Protein AF-A0A970Z583-F1 (afdb_monomer)

Structure (mmCIF, N/CA/C/O backbone):
data_AF-A0A970Z583-F1
#
_entry.id   AF-A0A970Z583-F1
#
loop_
_atom_site.group_PDB
_atom_site.id
_atom_site.type_symbol
_atom_site.label_atom_id
_atom_site.label_alt_id
_atom_site.label_comp_id
_atom_site.label_asym_id
_atom_site.label_entity_id
_atom_site.label_seq_id
_atom_site.pdbx_PDB_ins_code
_atom_site.Cartn_x
_atom_site.Cartn_y
_atom_site.Cartn_z
_atom_site.occupancy
_atom_site.B_iso_or_equiv
_atom_site.auth_seq_id
_atom_si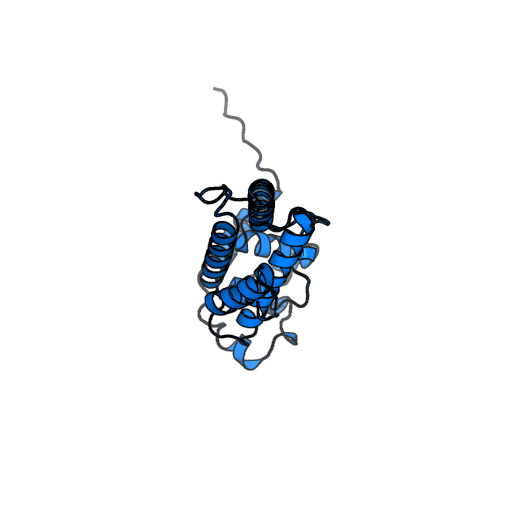te.auth_comp_id
_atom_site.auth_asym_id
_atom_site.auth_atom_id
_atom_site.pdbx_PDB_model_num
ATOM 1 N N . MET A 1 1 ? 5.043 50.825 20.453 1.00 37.50 1 MET A N 1
ATOM 2 C CA . MET A 1 1 ? 3.782 50.088 20.673 1.00 37.50 1 MET A CA 1
ATOM 3 C C . MET A 1 1 ? 3.156 49.768 19.320 1.00 37.50 1 MET A C 1
ATOM 5 O O . MET A 1 1 ? 2.591 50.658 18.703 1.00 37.50 1 MET A O 1
ATOM 9 N N . LYS A 1 2 ? 3.343 48.539 18.826 1.00 28.70 2 LYS A N 1
ATOM 10 C CA . LYS A 1 2 ? 2.528 47.892 17.784 1.00 28.70 2 LYS A CA 1
ATOM 11 C C . LYS A 1 2 ? 2.551 46.391 18.091 1.00 28.70 2 LYS A C 1
ATOM 13 O O . LYS A 1 2 ? 3.625 45.797 18.116 1.00 28.70 2 LYS A O 1
ATOM 18 N N . GLU A 1 3 ? 1.388 45.845 18.431 1.00 27.42 3 GLU A N 1
ATOM 19 C CA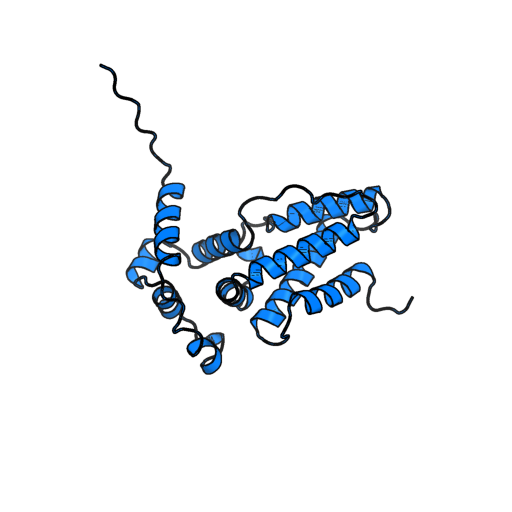 . GLU A 1 3 ? 1.137 44.414 18.642 1.00 27.42 3 GLU A CA 1
ATOM 20 C C . GLU A 1 3 ? 1.495 43.584 17.396 1.00 27.42 3 GLU A C 1
ATOM 22 O O . GLU A 1 3 ? 1.277 44.055 16.275 1.00 27.42 3 GLU A O 1
ATOM 27 N N . PRO A 1 4 ? 1.994 42.343 17.551 1.00 32.12 4 PRO A N 1
ATOM 28 C CA . PRO A 1 4 ? 2.149 41.429 16.432 1.00 32.12 4 PRO A CA 1
ATOM 29 C C . PRO A 1 4 ? 0.798 40.821 16.032 1.00 32.12 4 PRO A C 1
ATOM 31 O O . PRO A 1 4 ? 0.000 40.383 16.861 1.00 32.12 4 PRO A O 1
ATOM 34 N N . ALA A 1 5 ? 0.564 40.794 14.721 1.00 31.09 5 ALA A N 1
ATOM 35 C CA . ALA A 1 5 ? -0.625 40.256 14.084 1.00 31.09 5 ALA A CA 1
ATOM 36 C C . ALA A 1 5 ? -0.838 38.772 14.429 1.00 31.09 5 ALA A C 1
ATOM 38 O O . ALA A 1 5 ? -0.011 37.908 14.145 1.00 31.09 5 ALA A O 1
ATOM 39 N N . ASN A 1 6 ? -1.999 38.496 15.015 1.00 29.50 6 ASN A N 1
ATOM 40 C CA . ASN A 1 6 ? -2.522 37.172 15.309 1.00 29.50 6 ASN A CA 1
ATOM 41 C C . ASN A 1 6 ? -2.778 36.406 13.994 1.00 29.50 6 ASN A C 1
ATOM 43 O O . ASN A 1 6 ? -3.733 36.703 13.269 1.00 29.50 6 ASN A O 1
ATOM 47 N N . SER A 1 7 ? -1.920 35.433 13.668 1.00 33.59 7 SER A N 1
ATOM 48 C CA . SER A 1 7 ? -2.100 34.544 12.519 1.00 33.59 7 SER A CA 1
ATOM 49 C C . SER A 1 7 ? -3.261 33.586 12.794 1.00 33.59 7 SER A C 1
ATOM 51 O O . SER A 1 7 ? -3.111 32.559 13.462 1.00 33.59 7 SER A O 1
ATOM 53 N N . ARG A 1 8 ? -4.445 33.936 12.291 1.00 30.08 8 ARG A N 1
ATOM 54 C CA . ARG A 1 8 ? -5.642 33.093 12.337 1.00 30.08 8 ARG A CA 1
ATOM 55 C C . ARG A 1 8 ? -5.367 31.783 11.592 1.00 30.08 8 ARG A C 1
ATOM 57 O O . ARG A 1 8 ? -5.281 31.764 10.368 1.00 30.08 8 ARG A O 1
ATOM 64 N N . LEU A 1 9 ? -5.220 30.694 12.343 1.00 29.44 9 LEU A N 1
ATOM 65 C CA . LEU A 1 9 ? -5.176 29.330 11.817 1.00 29.44 9 LEU A CA 1
ATOM 66 C C . LEU A 1 9 ? -6.462 29.048 11.029 1.00 29.44 9 LEU A C 1
ATOM 68 O O . LEU A 1 9 ? -7.562 29.343 11.501 1.00 29.44 9 LEU A O 1
ATOM 72 N N . TH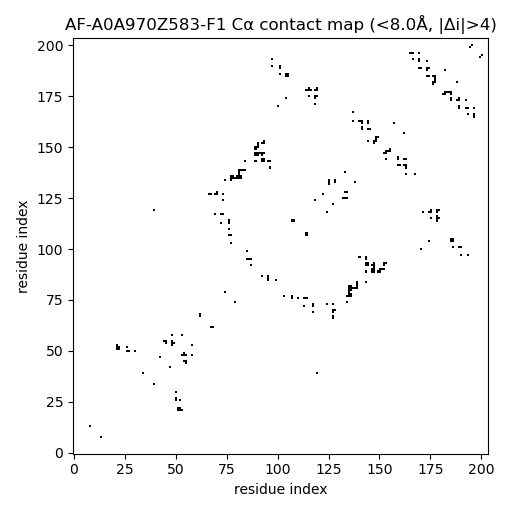R A 1 10 ? -6.336 28.459 9.840 1.00 28.95 10 THR A N 1
ATOM 73 C CA . THR A 1 10 ? -7.494 28.008 9.065 1.00 28.95 10 THR A CA 1
ATOM 74 C C . THR A 1 10 ? -8.251 26.914 9.837 1.00 28.95 10 THR A C 1
ATOM 76 O O . THR A 1 10 ? -7.625 26.093 10.521 1.00 28.95 10 THR A O 1
ATOM 79 N N . PRO A 1 11 ? -9.593 26.845 9.738 1.00 30.81 11 PRO A N 1
ATOM 80 C CA . PRO A 1 11 ? -10.418 25.933 10.540 1.00 30.81 11 PRO A CA 1
ATOM 81 C C . PRO A 1 11 ? -10.023 24.444 10.442 1.00 30.81 11 PRO A C 1
ATOM 83 O O . PRO A 1 11 ? -10.287 23.671 11.359 1.00 30.81 11 PRO A O 1
ATOM 86 N N . SER A 1 12 ? -9.367 24.026 9.354 1.00 39.88 12 SER A N 1
ATOM 87 C CA . SER A 1 12 ? -8.884 22.653 9.127 1.00 39.88 12 SER A CA 1
ATOM 88 C C . SER A 1 12 ? -7.743 22.237 10.079 1.00 39.88 12 SER A C 1
ATOM 90 O O . SER A 1 12 ? -7.792 21.168 10.691 1.00 39.88 12 SER A O 1
ATOM 92 N N . ALA A 1 13 ? -6.761 23.113 10.319 1.00 33.25 13 ALA A N 1
ATOM 93 C CA . ALA A 1 13 ? -5.573 22.784 11.117 1.00 33.25 13 ALA A CA 1
ATOM 94 C C . ALA A 1 13 ? -5.853 22.716 12.632 1.00 33.25 13 ALA A C 1
ATOM 96 O O . ALA A 1 13 ? -5.276 21.893 13.347 1.00 33.25 13 ALA A O 1
ATOM 97 N N . ALA A 1 14 ? -6.769 23.554 13.130 1.00 30.91 14 ALA A N 1
ATOM 98 C CA . ALA A 1 14 ? -7.188 23.541 14.532 1.00 30.91 14 ALA A CA 1
ATOM 99 C C . ALA A 1 14 ? -8.039 22.301 14.874 1.00 30.91 14 ALA A C 1
ATOM 101 O O . ALA A 1 14 ? -7.863 21.714 15.941 1.00 30.91 14 ALA A O 1
ATOM 102 N N . ARG A 1 15 ? -8.899 21.851 13.944 1.00 42.84 15 ARG A N 1
ATOM 103 C CA . ARG A 1 15 ? -9.737 20.645 14.096 1.00 42.84 15 ARG A CA 1
ATOM 104 C C . ARG A 1 15 ? -8.916 19.348 14.116 1.00 42.84 15 ARG A C 1
ATOM 106 O O . ARG A 1 15 ? -9.217 18.447 14.895 1.00 42.84 15 ARG A O 1
ATOM 113 N N . SER A 1 16 ? -7.826 19.292 13.349 1.00 42.22 16 SER A N 1
ATOM 114 C CA . SER A 1 16 ? -6.911 18.141 13.290 1.00 42.22 16 SER A CA 1
ATOM 115 C C . SER A 1 16 ? -6.128 17.912 14.604 1.00 42.22 16 SER A C 1
ATOM 117 O O . SER A 1 16 ? -5.926 16.768 15.024 1.00 42.22 16 SER A O 1
ATOM 119 N N . ARG A 1 17 ? -5.782 18.983 15.344 1.00 40.00 17 ARG A N 1
ATOM 120 C CA . ARG A 1 17 ? -5.102 18.899 16.659 1.00 40.00 17 ARG A CA 1
ATOM 121 C C . ARG A 1 17 ? -5.964 18.294 17.766 1.00 40.00 17 ARG A C 1
ATOM 123 O O . ARG A 1 17 ? -5.454 17.509 18.559 1.00 40.00 17 ARG A O 1
ATOM 130 N N . THR A 1 18 ? -7.253 18.616 17.830 1.00 39.69 18 THR A N 1
ATOM 131 C CA . THR A 1 18 ? -8.161 18.071 18.858 1.00 39.69 18 THR A CA 1
ATOM 132 C C . THR A 1 18 ? -8.341 16.559 18.694 1.00 39.69 18 THR A C 1
ATOM 134 O O . THR A 1 18 ? -8.315 15.816 19.673 1.00 39.69 18 THR A O 1
ATOM 137 N N . ILE A 1 19 ? -8.417 16.088 17.447 1.00 46.66 19 ILE A N 1
ATOM 138 C CA . ILE A 1 19 ? -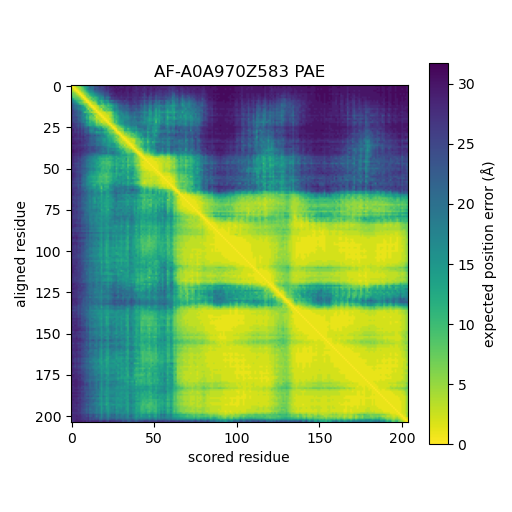8.472 14.661 17.097 1.00 46.66 19 ILE A CA 1
ATOM 139 C C . ILE A 1 19 ? -7.139 13.961 17.422 1.00 46.66 19 ILE A C 1
ATOM 141 O O . ILE A 1 19 ? -7.133 12.836 17.915 1.00 46.66 19 ILE A O 1
ATOM 145 N N . GLN A 1 20 ? -6.000 14.635 17.215 1.00 40.75 20 GLN A N 1
ATOM 146 C CA . GLN A 1 20 ? -4.675 14.155 17.635 1.00 40.75 20 GLN A CA 1
ATOM 147 C C . GLN A 1 20 ? -4.627 13.867 19.146 1.00 40.75 20 GLN A C 1
ATOM 149 O O . GLN A 1 20 ? -4.212 12.787 19.555 1.00 40.75 20 GLN A O 1
ATOM 154 N N . VAL A 1 21 ? -5.102 14.798 19.978 1.00 42.59 21 VAL A N 1
ATOM 155 C CA . VAL A 1 21 ? -5.070 14.671 21.447 1.00 42.59 21 VAL A CA 1
ATOM 156 C C . VAL A 1 21 ? -5.980 13.543 21.948 1.00 42.59 21 VAL A C 1
ATOM 158 O O . VAL A 1 21 ? -5.578 12.798 22.839 1.00 42.59 21 VAL A O 1
ATOM 161 N N . MET A 1 22 ? -7.160 13.355 21.347 1.00 42.00 22 MET A N 1
ATOM 162 C CA . MET A 1 22 ? -8.100 12.294 21.748 1.00 42.00 22 MET A CA 1
ATOM 163 C C . MET A 1 22 ? -7.594 10.881 21.414 1.00 42.00 22 MET A C 1
ATOM 165 O O . MET A 1 22 ? -7.820 9.955 22.184 1.00 42.00 22 MET A O 1
ATOM 169 N N . ILE A 1 23 ? -6.845 10.718 20.319 1.00 48.12 23 ILE A N 1
ATOM 170 C CA . ILE A 1 23 ? -6.304 9.416 19.882 1.00 48.12 23 ILE A CA 1
ATOM 171 C C . ILE A 1 23 ? -5.031 9.020 20.657 1.00 48.12 23 ILE A C 1
ATOM 173 O O . ILE A 1 23 ? -4.734 7.836 20.803 1.00 48.12 23 ILE A O 1
ATOM 177 N N . THR A 1 24 ? -4.285 9.988 21.198 1.00 45.09 24 THR A N 1
ATOM 178 C CA . THR A 1 24 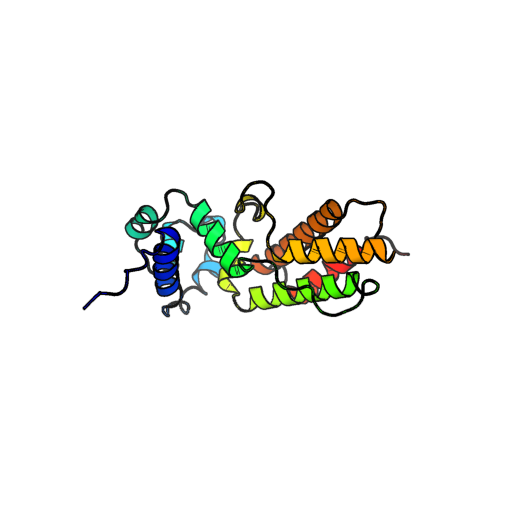? -2.994 9.738 21.877 1.00 45.09 24 THR A CA 1
ATOM 179 C C . THR A 1 24 ? -3.159 9.404 23.375 1.00 45.09 24 THR A C 1
ATOM 181 O O . THR A 1 24 ? -2.224 8.941 24.031 1.00 45.09 24 THR A O 1
ATOM 184 N N . GLY A 1 25 ? -4.350 9.619 23.944 1.00 40.41 25 GLY A N 1
ATOM 185 C CA . GLY A 1 25 ? -4.630 9.449 25.371 1.00 40.41 25 GLY A CA 1
ATOM 186 C C . GLY A 1 25 ? -4.958 8.007 25.759 1.00 40.41 25 GLY A C 1
ATOM 187 O O . GLY A 1 25 ? -6.109 7.595 25.690 1.00 40.41 25 GLY A O 1
ATOM 188 N N . GLN A 1 26 ? -3.937 7.255 26.180 1.00 44.28 26 GLN A N 1
ATOM 189 C CA . GLN A 1 26 ? -3.993 5.979 26.912 1.00 44.28 26 GLN A CA 1
ATOM 190 C C . GLN A 1 26 ? -5.389 5.362 27.147 1.00 44.28 26 GLN A C 1
ATOM 192 O O . GLN A 1 26 ? -6.014 5.606 28.179 1.00 44.28 26 GLN A O 1
ATOM 197 N N . ARG A 1 27 ? -5.843 4.452 26.274 1.00 43.81 27 ARG A N 1
ATOM 198 C CA . ARG A 1 27 ? -6.882 3.468 26.659 1.00 43.81 27 ARG A CA 1
ATOM 199 C C . ARG A 1 27 ? -6.970 2.223 25.785 1.00 43.81 27 ARG A C 1
ATOM 201 O O . ARG A 1 27 ? -7.966 1.515 25.773 1.00 43.81 27 ARG A O 1
ATOM 208 N N . TRP A 1 28 ? -5.864 1.886 25.137 1.00 41.53 28 TRP A N 1
ATOM 209 C CA . TRP A 1 28 ? -5.801 0.789 24.182 1.00 41.53 28 TRP A CA 1
ATOM 210 C C . TRP A 1 28 ? -5.873 -0.609 24.832 1.00 41.53 28 TRP A C 1
ATOM 212 O O . TRP A 1 28 ? -6.205 -1.583 24.173 1.00 41.53 28 TRP A O 1
ATOM 222 N N . ARG A 1 29 ? -5.550 -0.796 26.119 1.00 39.53 29 ARG A N 1
ATOM 223 C CA . ARG A 1 29 ? -5.305 -2.143 26.695 1.00 39.53 29 ARG A CA 1
ATOM 224 C C . ARG A 1 29 ? -6.505 -3.113 26.705 1.00 39.53 29 ARG A C 1
ATOM 226 O O . ARG A 1 29 ? -6.267 -4.316 26.693 1.00 39.53 29 ARG A O 1
ATOM 233 N N . THR A 1 30 ? -7.749 -2.642 26.663 1.00 39.16 30 THR A N 1
ATOM 234 C CA . THR A 1 30 ? -8.937 -3.485 26.932 1.00 39.16 30 THR A CA 1
ATOM 235 C C . THR A 1 30 ? -9.588 -4.102 25.679 1.00 39.16 30 THR A C 1
ATOM 237 O O . THR A 1 30 ? -10.407 -5.009 25.784 1.00 39.16 30 THR A O 1
ATOM 240 N N . GLU A 1 31 ? -9.215 -3.675 24.471 1.00 43.72 31 GLU A N 1
ATOM 241 C CA . GLU A 1 31 ? -9.969 -4.003 23.244 1.00 43.72 31 GLU A CA 1
ATOM 242 C C . GLU A 1 31 ? -9.566 -5.321 22.569 1.00 43.72 31 GLU A C 1
ATOM 244 O O . GLU A 1 31 ? -10.311 -5.825 21.729 1.00 43.72 31 GLU A O 1
ATOM 249 N N . LYS A 1 32 ? -8.429 -5.923 22.954 1.00 41.31 32 LYS A N 1
ATOM 250 C CA . LYS A 1 32 ? -7.952 -7.196 22.374 1.00 41.31 32 LYS A CA 1
ATOM 251 C C . LYS A 1 32 ? -8.994 -8.323 22.461 1.00 41.31 32 LYS A C 1
ATOM 253 O O . LYS A 1 32 ? -8.976 -9.219 21.629 1.00 41.31 32 LYS A O 1
ATOM 258 N N . ARG A 1 33 ? -9.912 -8.265 23.433 1.00 41.06 33 ARG A N 1
ATOM 259 C CA . ARG A 1 33 ? -10.942 -9.291 23.653 1.00 41.06 33 ARG A CA 1
ATOM 260 C C . ARG A 1 33 ? -12.185 -9.128 22.762 1.00 41.06 33 ARG A C 1
ATOM 262 O O . ARG A 1 33 ? -12.808 -10.114 22.407 1.00 41.06 33 ARG A O 1
ATOM 269 N N . LEU A 1 34 ? -12.522 -7.906 22.343 1.00 43.91 34 LEU A N 1
ATOM 270 C CA . LEU A 1 34 ? -13.766 -7.624 21.607 1.00 43.91 34 LEU A CA 1
ATOM 271 C C . LEU A 1 34 ? -13.710 -8.028 20.126 1.00 43.91 34 LEU A C 1
ATOM 273 O O . LEU A 1 34 ? -14.714 -8.479 19.581 1.00 43.91 34 LEU A O 1
ATOM 277 N N . PHE A 1 35 ? -12.545 -7.894 19.490 1.00 42.53 35 PHE A N 1
ATOM 278 C CA . PHE A 1 35 ? -12.364 -8.228 18.072 1.00 42.53 35 PHE A CA 1
ATOM 279 C C . PHE A 1 35 ? -12.256 -9.735 17.818 1.00 42.53 35 PHE A C 1
ATOM 281 O O . PHE A 1 35 ? -12.723 -10.209 16.788 1.00 42.53 35 PHE A O 1
ATOM 288 N N . VAL A 1 36 ? -11.699 -10.484 18.776 1.00 44.41 36 VAL A N 1
ATOM 289 C CA . VAL A 1 36 ? -11.590 -11.951 18.707 1.00 44.41 36 VAL A CA 1
ATOM 290 C C . VAL A 1 36 ? -12.955 -12.624 18.912 1.00 44.41 36 VAL A C 1
ATOM 292 O O . VAL A 1 36 ? -13.203 -13.678 18.341 1.00 44.41 36 VAL A O 1
ATOM 295 N N . GLU A 1 37 ? -13.865 -12.009 19.677 1.00 42.41 37 GLU A N 1
ATOM 296 C CA . GLU A 1 37 ? -15.143 -12.632 20.060 1.00 42.41 37 GLU A CA 1
ATOM 297 C C . GLU A 1 37 ? -16.332 -12.327 19.127 1.00 42.41 37 GLU A C 1
ATOM 299 O O . GLU A 1 37 ? -17.305 -13.077 19.154 1.00 42.41 37 GLU A O 1
ATOM 304 N N . ARG A 1 38 ? -16.326 -11.237 18.335 1.00 41.34 38 ARG A N 1
ATOM 305 C CA . ARG A 1 38 ? -17.565 -10.745 17.674 1.00 41.34 38 ARG A CA 1
ATOM 306 C C . ARG A 1 38 ? -17.556 -10.644 16.149 1.00 41.34 38 ARG A C 1
ATOM 308 O O . ARG A 1 38 ? -18.628 -10.508 15.565 1.00 41.34 38 ARG A O 1
ATOM 315 N N . GLY A 1 39 ? -16.397 -10.732 15.501 1.00 41.12 39 GLY A N 1
ATOM 316 C CA . GLY A 1 39 ? -16.301 -10.603 14.046 1.00 41.12 39 GLY A CA 1
ATOM 317 C C . GLY A 1 39 ? -16.635 -9.201 13.503 1.00 41.12 39 GLY A C 1
ATOM 318 O O . GLY A 1 39 ? -17.191 -8.330 14.173 1.00 41.12 39 GLY A O 1
ATOM 319 N N . TYR A 1 40 ? -16.249 -8.984 12.248 1.00 41.41 40 TYR A N 1
ATOM 320 C CA . TYR A 1 40 ? -16.151 -7.682 11.585 1.00 41.41 40 TYR A CA 1
ATOM 321 C C . TYR A 1 40 ? -17.505 -6.974 11.304 1.00 41.41 40 TYR A C 1
ATOM 323 O O . TYR A 1 40 ? -17.594 -5.747 11.331 1.00 41.41 40 TYR A O 1
ATOM 331 N N . VAL A 1 41 ? -18.597 -7.725 11.126 1.00 39.31 41 VAL A N 1
ATOM 332 C CA . VAL A 1 41 ? -19.925 -7.189 10.744 1.00 39.31 41 VAL A CA 1
ATOM 333 C C . VAL A 1 41 ? -20.631 -6.433 11.890 1.00 39.31 41 VAL A C 1
ATOM 335 O O . VAL A 1 41 ? -21.576 -5.683 11.655 1.00 39.31 41 VAL A O 1
ATOM 338 N N . ALA A 1 42 ? -20.169 -6.570 13.137 1.00 43.34 42 ALA A N 1
ATOM 339 C CA . ALA A 1 42 ? -20.861 -6.045 14.318 1.00 43.34 42 ALA A CA 1
ATOM 340 C C . ALA A 1 42 ? -20.370 -4.668 14.821 1.00 43.34 42 ALA A C 1
ATOM 342 O O . ALA A 1 42 ? -20.916 -4.165 15.802 1.00 43.34 42 ALA A O 1
ATOM 343 N N . VAL A 1 43 ? -19.357 -4.052 14.196 1.00 48.28 43 VAL A N 1
ATOM 344 C CA . VAL A 1 43 ? -18.726 -2.816 14.705 1.00 48.28 43 VAL A CA 1
ATOM 345 C C . VAL A 1 43 ? -19.506 -1.570 14.266 1.00 48.28 43 VAL A C 1
ATOM 347 O O . VAL A 1 43 ? -19.459 -1.135 13.110 1.00 48.28 43 VAL A O 1
ATOM 350 N N . ARG A 1 44 ? -20.229 -0.961 15.209 1.00 55.38 44 ARG A N 1
ATOM 351 C CA . ARG A 1 44 ? -21.055 0.234 14.984 1.00 55.38 44 ARG A CA 1
ATOM 352 C C . ARG A 1 44 ? -20.245 1.518 15.193 1.00 55.38 44 ARG A C 1
ATOM 354 O O . ARG A 1 44 ? -19.193 1.513 15.829 1.00 55.38 44 ARG A O 1
ATOM 361 N N . VAL A 1 45 ? -20.758 2.660 14.719 1.00 52.50 45 VAL A N 1
ATOM 362 C CA . VAL A 1 45 ? -20.185 3.998 15.006 1.00 52.50 45 VAL A CA 1
ATOM 363 C C . VAL A 1 45 ? -20.018 4.221 16.514 1.00 52.50 45 VAL A C 1
ATOM 365 O O . VAL A 1 45 ? -19.058 4.853 16.947 1.00 52.50 45 VAL A O 1
ATOM 368 N N . GLU A 1 46 ? -20.901 3.637 17.328 1.00 54.81 46 GLU A N 1
ATOM 369 C CA . GLU A 1 46 ? -20.790 3.673 18.786 1.00 54.81 46 GLU A CA 1
ATOM 370 C C . GLU A 1 46 ? -19.565 2.934 19.333 1.00 54.81 46 GLU A C 1
ATOM 372 O O . GLU A 1 46 ? -19.015 3.350 20.350 1.00 54.81 46 GLU A O 1
ATOM 377 N N . ASP A 1 47 ? -19.129 1.859 18.680 1.00 57.97 47 ASP A N 1
ATOM 378 C CA . ASP A 1 47 ? -17.957 1.089 19.096 1.00 57.97 47 ASP A CA 1
ATOM 379 C C . ASP A 1 47 ? -16.668 1.821 18.721 1.00 57.97 47 ASP A C 1
ATOM 381 O O . ASP A 1 47 ? -15.727 1.843 19.509 1.00 57.97 47 ASP A O 1
ATOM 385 N N . ILE A 1 48 ? -16.673 2.514 17.579 1.00 54.72 48 ILE A N 1
ATOM 386 C CA . ILE A 1 48 ? -15.584 3.395 17.134 1.00 54.72 48 ILE A CA 1
ATOM 387 C C . ILE A 1 48 ? -15.454 4.592 18.080 1.00 54.72 48 ILE A C 1
ATOM 389 O O . ILE A 1 48 ? -14.368 4.865 18.585 1.00 54.72 48 ILE A O 1
ATOM 393 N N . ALA A 1 49 ? -16.565 5.275 18.373 1.00 54.88 49 ALA A N 1
ATOM 394 C CA . ALA A 1 49 ? -16.594 6.402 19.301 1.00 54.88 49 ALA A CA 1
ATOM 395 C C . ALA A 1 49 ? -16.118 5.981 20.705 1.00 54.88 49 ALA A C 1
ATOM 397 O O . ALA A 1 49 ? -15.305 6.669 21.321 1.00 54.88 49 ALA A O 1
ATOM 398 N N . ARG A 1 50 ? -16.542 4.799 21.175 1.00 53.66 50 ARG A N 1
ATOM 399 C CA . ARG A 1 50 ? -16.114 4.227 22.460 1.00 53.66 50 ARG A CA 1
ATOM 400 C C . ARG A 1 50 ? -14.629 3.855 22.478 1.00 53.66 50 ARG A C 1
ATOM 402 O O . ARG A 1 50 ? -13.978 4.115 23.487 1.00 53.66 50 ARG A O 1
ATOM 409 N N . ALA A 1 51 ? -14.104 3.290 21.391 1.00 51.12 51 ALA A N 1
ATOM 410 C CA . ALA A 1 51 ? -12.694 2.917 21.253 1.00 51.12 51 ALA A CA 1
ATOM 411 C C . ALA A 1 51 ? -11.764 4.140 21.305 1.00 51.12 51 ALA A C 1
ATOM 413 O O . ALA A 1 51 ? -10.726 4.119 21.960 1.00 51.12 51 ALA A O 1
ATOM 414 N N . VAL A 1 52 ? -12.176 5.254 20.692 1.00 48.22 52 VAL A N 1
ATOM 415 C CA . VAL A 1 52 ? -11.400 6.508 20.690 1.00 48.22 52 VAL A CA 1
ATOM 416 C C . VAL A 1 52 ? -11.781 7.467 21.827 1.00 48.22 52 VAL A C 1
ATOM 418 O O . VAL A 1 52 ? -11.324 8.607 21.860 1.00 48.22 52 VAL A O 1
ATOM 421 N N . GLY A 1 53 ? -12.615 7.016 22.772 1.00 44.72 53 GLY A N 1
ATOM 422 C CA . GLY A 1 53 ? -12.952 7.758 23.990 1.00 44.72 53 GLY A CA 1
ATOM 423 C C . GLY A 1 53 ? -13.832 8.997 23.790 1.00 44.72 53 GLY A C 1
ATOM 424 O O . GLY A 1 53 ? -13.834 9.874 24.652 1.00 44.72 53 GLY A O 1
ATOM 425 N N . ILE A 1 54 ? -14.590 9.083 22.694 1.00 50.56 54 ILE A N 1
ATOM 426 C CA . ILE A 1 54 ? -15.496 10.204 22.401 1.00 50.56 54 ILE A CA 1
ATOM 427 C C . ILE A 1 54 ? -16.962 9.769 22.456 1.00 50.56 54 ILE A C 1
ATOM 429 O O . ILE A 1 54 ? -17.307 8.610 22.230 1.00 50.56 54 ILE A O 1
ATOM 433 N N . SER A 1 55 ? -17.864 10.704 22.761 1.00 53.03 55 SER A N 1
ATOM 434 C CA . SER A 1 55 ? -19.299 10.405 22.738 1.00 53.03 55 SER A CA 1
ATOM 435 C C . SER A 1 55 ? -19.820 10.311 21.299 1.00 53.03 55 SER A C 1
ATOM 437 O O . SER A 1 55 ? -19.285 10.954 20.394 1.00 53.03 55 SER A O 1
ATOM 439 N N . ARG A 1 56 ? -20.919 9.576 21.082 1.00 53.28 56 ARG A N 1
ATOM 440 C CA . ARG A 1 56 ? -21.624 9.546 19.787 1.00 53.28 56 ARG A CA 1
ATOM 441 C C . ARG A 1 56 ? -22.005 10.960 19.323 1.00 53.28 56 ARG A C 1
ATOM 443 O O . ARG A 1 56 ? -21.832 11.288 18.158 1.00 53.28 56 ARG A O 1
ATOM 450 N N . ALA A 1 57 ? -22.461 11.817 20.235 1.00 53.38 57 ALA A N 1
ATOM 451 C CA . ALA A 1 57 ? -22.780 13.209 19.922 1.00 53.38 57 ALA A CA 1
ATOM 452 C C . ALA A 1 57 ? -21.529 14.016 19.529 1.00 53.38 57 ALA A C 1
ATOM 454 O O . ALA A 1 57 ? -21.589 14.816 18.606 1.00 53.38 57 ALA A O 1
ATOM 455 N N . THR A 1 58 ? -20.383 13.773 20.172 1.00 46.41 58 THR A N 1
ATOM 456 C CA . THR A 1 58 ? -19.086 14.378 19.816 1.00 46.41 58 THR A CA 1
ATOM 457 C C . THR A 1 58 ? -18.620 13.914 18.435 1.00 46.41 58 THR A C 1
ATOM 459 O O . THR A 1 58 ? -18.137 14.729 17.660 1.00 46.41 58 THR A O 1
ATOM 462 N N . PHE A 1 59 ? -18.823 12.638 18.100 1.00 50.81 59 PHE A N 1
ATOM 463 C CA . PHE A 1 59 ? -18.545 12.084 16.774 1.00 50.81 59 PHE A CA 1
ATOM 464 C C . PHE A 1 59 ? -19.371 12.800 15.688 1.00 50.81 59 PHE A C 1
ATOM 466 O O . PHE A 1 59 ? -18.804 13.417 14.793 1.00 50.81 59 PHE A O 1
ATOM 473 N N . TYR A 1 60 ? -20.701 12.836 15.819 1.00 49.97 60 TYR A N 1
ATOM 474 C CA . TYR A 1 60 ? -21.586 13.494 14.840 1.00 49.97 60 TYR A CA 1
ATOM 475 C C . TYR A 1 60 ? -21.510 15.034 14.842 1.00 49.97 60 TYR A C 1
ATOM 477 O O . TYR A 1 60 ? -22.017 15.677 13.931 1.00 49.97 60 TYR A O 1
ATOM 485 N N . LYS A 1 61 ? -20.874 15.652 15.847 1.00 47.03 61 LYS A N 1
ATOM 486 C CA . LYS A 1 61 ? -20.628 17.105 15.901 1.00 47.03 61 LYS A CA 1
ATOM 487 C C . LYS A 1 61 ? -19.405 17.535 15.081 1.00 47.03 61 LYS A C 1
ATOM 489 O O . LYS A 1 61 ? -19.279 18.715 14.759 1.00 47.03 61 LYS A O 1
ATOM 494 N N . HIS A 1 62 ? -18.492 16.610 14.787 1.00 44.69 62 HIS A N 1
ATOM 495 C CA . HIS A 1 62 ? -17.221 16.903 14.117 1.00 44.69 62 HIS A CA 1
ATOM 496 C C . HIS A 1 62 ? -17.107 16.325 12.705 1.00 44.69 62 HIS A C 1
ATOM 498 O O . HIS A 1 62 ? -16.243 16.786 11.964 1.00 44.69 62 HIS A O 1
ATOM 504 N N . PHE A 1 63 ? -17.976 15.384 12.335 1.00 48.53 63 PHE A N 1
ATOM 505 C CA . PHE A 1 63 ? -17.938 14.687 11.053 1.00 48.53 63 PHE A CA 1
ATOM 506 C C . PHE A 1 63 ? -19.339 14.658 10.446 1.00 48.53 63 PHE A C 1
ATOM 508 O O . PHE A 1 63 ? -20.275 14.178 11.091 1.00 48.53 63 PHE A O 1
ATOM 515 N N . ALA A 1 64 ? -19.480 15.219 9.242 1.00 46.06 64 ALA A N 1
ATOM 516 C CA . ALA A 1 64 ? -20.750 15.236 8.518 1.00 46.06 64 ALA A CA 1
ATOM 517 C C . ALA A 1 64 ? -21.045 13.858 7.902 1.00 46.06 64 ALA A C 1
ATOM 519 O O . ALA A 1 64 ? -22.194 13.422 7.903 1.00 46.06 64 ALA A O 1
ATOM 520 N N . GLU A 1 65 ? -19.991 13.150 7.475 1.00 55.78 65 GLU A N 1
ATOM 521 C CA . GLU A 1 65 ? -20.046 11.820 6.866 1.00 55.78 65 GLU A CA 1
ATOM 522 C C . GLU A 1 65 ? -18.944 10.906 7.446 1.00 55.78 65 GLU A C 1
ATOM 524 O O . GLU A 1 65 ? -17.902 11.363 7.927 1.00 55.78 65 GLU A O 1
ATOM 529 N N . ARG A 1 66 ? -19.188 9.590 7.482 1.00 53.22 66 ARG A N 1
ATOM 530 C CA . ARG A 1 66 ? -18.321 8.579 8.133 1.00 53.22 66 ARG A CA 1
ATOM 531 C C . ARG A 1 66 ? -16.977 8.431 7.402 1.00 53.22 66 ARG A C 1
ATOM 533 O O . ARG A 1 66 ? -15.996 7.970 7.983 1.00 53.22 66 ARG A O 1
ATOM 540 N N . GLU A 1 67 ? -16.954 8.848 6.149 1.00 61.66 67 GLU A N 1
ATOM 541 C CA . GLU A 1 67 ? -15.906 8.728 5.151 1.00 61.66 67 GLU A CA 1
ATOM 542 C C . GLU A 1 67 ? -14.762 9.729 5.394 1.00 61.66 67 GLU A C 1
ATOM 544 O O . GLU A 1 67 ? -13.597 9.363 5.252 1.00 61.66 67 GLU A O 1
ATOM 549 N N . GLU A 1 68 ? -15.053 10.939 5.889 1.00 62.72 68 GLU A N 1
ATOM 550 C CA . GLU A 1 68 ? -14.039 11.973 6.177 1.00 62.72 68 GLU A CA 1
ATOM 551 C C . GLU A 1 68 ? -13.069 11.546 7.294 1.00 62.72 68 GLU A C 1
ATOM 553 O O . GLU A 1 68 ? -11.862 11.796 7.244 1.00 62.72 68 GLU A O 1
ATOM 558 N N . ILE A 1 69 ? -13.588 10.852 8.311 1.00 62.44 69 ILE A N 1
ATOM 559 C CA . ILE A 1 69 ? -12.783 10.290 9.408 1.00 62.44 69 ILE A CA 1
ATOM 560 C C . ILE A 1 69 ? -11.861 9.209 8.877 1.00 62.44 69 ILE A C 1
ATOM 562 O O . ILE A 1 69 ? -10.695 9.122 9.259 1.00 62.44 69 ILE A O 1
ATOM 566 N N . LEU A 1 70 ? -12.414 8.345 8.032 1.00 64.06 70 LEU A N 1
ATOM 567 C CA . LEU A 1 70 ? -11.700 7.212 7.480 1.00 64.06 70 LEU A CA 1
ATOM 568 C C . LEU A 1 70 ? -10.577 7.685 6.557 1.00 64.06 70 LEU A C 1
ATOM 570 O O . LEU A 1 70 ? -9.474 7.155 6.663 1.00 64.06 70 LEU A O 1
ATOM 574 N N . ALA A 1 71 ? -10.812 8.729 5.762 1.00 68.81 71 ALA A N 1
ATOM 575 C CA . ALA A 1 71 ? -9.787 9.400 4.969 1.00 68.81 71 ALA A CA 1
ATOM 576 C C . ALA A 1 71 ? -8.647 9.946 5.847 1.00 68.81 71 ALA A C 1
ATOM 578 O O . ALA A 1 71 ? -7.472 9.682 5.591 1.00 68.81 71 ALA A O 1
ATOM 579 N N . GLU A 1 72 ? -8.973 10.644 6.940 1.00 68.94 72 GLU A N 1
ATOM 580 C CA . GLU A 1 72 ? -7.977 11.197 7.868 1.00 68.94 72 GLU A CA 1
ATOM 581 C C . GLU A 1 72 ? -7.176 10.099 8.592 1.00 68.94 72 GLU A C 1
ATOM 583 O O . GLU A 1 72 ? -5.957 10.204 8.743 1.00 68.94 72 GLU A O 1
ATOM 588 N N . LEU A 1 73 ? -7.834 9.021 9.024 1.00 69.31 73 LEU A N 1
ATOM 589 C CA . LEU A 1 73 ? -7.172 7.869 9.642 1.00 69.31 73 LEU A CA 1
ATOM 590 C C . LEU A 1 73 ? -6.270 7.131 8.647 1.00 69.31 73 LEU A C 1
ATOM 592 O O . LEU A 1 73 ? -5.165 6.720 9.005 1.00 69.31 73 LEU A O 1
ATOM 596 N N . PHE A 1 74 ? -6.710 7.004 7.397 1.00 72.25 74 PHE A N 1
ATOM 597 C CA . PHE A 1 74 ? -5.926 6.403 6.327 1.00 72.25 74 PHE A CA 1
ATOM 598 C C . PHE A 1 74 ? -4.692 7.250 5.992 1.00 72.25 74 PHE A C 1
ATOM 600 O O . PHE A 1 74 ? -3.582 6.722 5.925 1.00 72.25 74 PHE A O 1
ATOM 607 N N . ALA A 1 75 ? -4.844 8.574 5.918 1.00 73.06 75 ALA A N 1
ATOM 608 C CA . ALA A 1 75 ? -3.736 9.511 5.734 1.00 73.06 75 ALA A CA 1
ATOM 609 C C . ALA A 1 75 ? -2.724 9.476 6.894 1.00 73.06 75 ALA A C 1
ATOM 611 O O . ALA A 1 75 ? -1.529 9.678 6.688 1.00 73.06 75 ALA A O 1
ATOM 612 N N . ARG A 1 76 ? -3.162 9.195 8.128 1.00 69.81 76 ARG A N 1
ATOM 613 C CA . ARG A 1 76 ? -2.246 8.984 9.266 1.00 69.81 76 ARG A CA 1
ATOM 614 C C . ARG A 1 76 ? -1.467 7.680 9.161 1.00 69.81 76 ARG A C 1
ATOM 616 O O . ARG A 1 76 ? -0.316 7.642 9.579 1.00 69.81 76 ARG A O 1
ATOM 623 N N . LEU A 1 77 ? -2.086 6.635 8.617 1.00 73.69 77 LEU A N 1
ATOM 624 C CA . LEU A 1 77 ? -1.450 5.333 8.442 1.00 73.69 77 LEU A CA 1
ATOM 625 C C . LEU A 1 77 ? -0.418 5.343 7.302 1.00 73.69 77 LEU A C 1
ATOM 627 O O . LEU A 1 77 ? 0.621 4.701 7.413 1.00 73.69 77 LEU A O 1
ATOM 631 N N . LEU A 1 78 ? -0.706 6.069 6.220 1.00 72.38 78 LEU A N 1
ATOM 632 C CA . LEU A 1 78 ? 0.099 6.093 4.991 1.00 72.38 78 LEU A CA 1
ATOM 633 C C . LEU A 1 78 ? 1.016 7.311 4.853 1.00 72.38 78 LEU A C 1
ATOM 635 O O . LEU A 1 78 ? 1.835 7.362 3.938 1.00 72.38 78 LEU A O 1
ATOM 639 N N . GLY A 1 79 ? 0.880 8.287 5.747 1.00 74.62 79 GLY A N 1
ATOM 640 C CA . GLY A 1 79 ? 1.473 9.605 5.574 1.00 74.62 79 GLY A CA 1
ATOM 641 C C . GLY A 1 79 ? 0.636 10.487 4.645 1.00 74.62 79 GLY A C 1
ATOM 642 O O . GLY A 1 79 ? -0.167 10.019 3.839 1.00 74.62 79 GLY A O 1
ATOM 643 N N . ARG A 1 80 ? 0.811 11.805 4.782 1.00 69.56 80 ARG A N 1
ATOM 644 C CA . ARG A 1 80 ? 0.038 12.809 4.027 1.00 69.56 80 ARG A CA 1
ATOM 645 C C . ARG A 1 80 ? 0.699 13.242 2.722 1.00 69.56 80 ARG A C 1
ATOM 647 O O . ARG A 1 80 ? 0.074 13.941 1.937 1.00 69.56 80 ARG A O 1
ATOM 654 N N . GLN A 1 81 ? 1.974 12.913 2.537 1.00 74.94 81 GLN A N 1
ATOM 655 C CA . GLN A 1 81 ? 2.786 13.357 1.409 1.00 74.94 81 GLN A CA 1
ATOM 656 C C . GLN A 1 81 ? 3.740 12.250 0.989 1.00 74.94 81 GLN A C 1
ATOM 658 O O . GLN A 1 81 ? 4.150 11.429 1.814 1.00 74.94 81 GLN A O 1
ATOM 663 N N . ALA A 1 82 ? 4.087 12.239 -0.296 1.00 81.06 82 ALA A N 1
ATOM 664 C CA . ALA A 1 82 ? 5.020 11.272 -0.833 1.00 81.06 82 ALA A CA 1
ATOM 665 C C . ALA A 1 82 ? 6.402 11.534 -0.232 1.00 81.06 82 ALA A C 1
ATOM 667 O O . ALA A 1 82 ? 6.894 12.664 -0.230 1.00 81.06 82 ALA A O 1
ATOM 668 N N . GLY A 1 83 ? 7.025 10.477 0.281 1.00 83.12 83 GLY A N 1
ATOM 669 C CA . GLY A 1 83 ? 8.409 10.542 0.725 1.00 83.12 83 GLY A CA 1
ATOM 670 C C . GLY A 1 83 ? 9.377 10.771 -0.445 1.00 83.12 83 GLY A C 1
ATOM 671 O O . GLY A 1 83 ? 8.998 10.648 -1.620 1.00 83.12 83 GLY A O 1
ATOM 672 N N . PRO A 1 84 ? 10.650 11.080 -0.148 1.00 89.81 84 PRO A N 1
ATOM 673 C CA . PRO A 1 84 ? 11.688 11.073 -1.167 1.00 89.81 84 PRO A CA 1
ATOM 674 C C . PRO A 1 84 ? 11.818 9.676 -1.790 1.00 89.81 84 PRO A C 1
ATOM 676 O O . PRO A 1 84 ? 11.437 8.666 -1.194 1.00 89.81 84 PRO A O 1
ATOM 679 N N . LEU A 1 85 ? 12.385 9.612 -2.996 1.00 90.75 85 LEU A N 1
ATOM 680 C CA . LEU A 1 85 ? 12.750 8.326 -3.584 1.00 90.75 85 LEU A CA 1
ATOM 681 C C . LEU A 1 85 ? 13.780 7.626 -2.682 1.00 90.75 85 LEU A C 1
ATOM 683 O O . LEU A 1 85 ? 14.760 8.265 -2.289 1.00 90.75 85 LEU A O 1
ATOM 687 N N . PRO A 1 86 ? 13.606 6.328 -2.379 1.00 92.81 86 PRO A N 1
ATOM 688 C CA . PRO A 1 86 ? 14.611 5.584 -1.635 1.00 92.81 86 PRO A CA 1
ATOM 689 C C . PRO A 1 86 ? 15.927 5.545 -2.431 1.00 92.81 86 PRO A C 1
ATOM 691 O O . PRO A 1 86 ? 15.883 5.493 -3.667 1.00 92.81 86 PRO A O 1
ATOM 694 N N . PRO A 1 87 ? 17.095 5.542 -1.764 1.00 93.94 87 PRO A N 1
ATOM 695 C CA . PRO A 1 87 ? 18.389 5.529 -2.440 1.00 93.94 87 PRO A CA 1
ATOM 696 C C . PRO A 1 87 ? 18.561 4.281 -3.319 1.00 93.94 87 PRO A C 1
ATOM 698 O O . PRO A 1 87 ? 17.988 3.220 -3.040 1.00 93.94 87 PRO A O 1
ATOM 701 N N . GLY A 1 88 ? 19.352 4.431 -4.381 1.00 95.69 88 GLY A N 1
ATOM 702 C CA . GLY A 1 88 ? 19.658 3.386 -5.356 1.00 95.69 88 GLY A CA 1
ATOM 703 C C . GLY A 1 88 ? 19.542 3.877 -6.798 1.00 95.69 88 GLY A C 1
ATOM 704 O O . GLY A 1 88 ? 19.163 5.018 -7.065 1.00 95.69 88 GLY A O 1
ATOM 705 N N . THR A 1 89 ? 19.880 2.997 -7.727 1.00 97.25 89 THR A N 1
ATOM 706 C CA . THR A 1 89 ? 19.905 3.241 -9.171 1.00 97.25 89 THR A CA 1
ATOM 707 C C . THR A 1 89 ? 18.575 2.876 -9.837 1.00 97.25 89 THR A C 1
ATOM 709 O O . THR A 1 89 ? 17.703 2.236 -9.240 1.00 97.25 89 THR A O 1
ATOM 712 N N . SER A 1 90 ? 18.406 3.267 -11.103 1.00 95.88 90 SER A N 1
ATOM 713 C CA . SER A 1 90 ? 17.249 2.864 -11.916 1.00 95.88 90 SER A CA 1
ATOM 714 C C . SER A 1 90 ? 17.234 1.361 -12.225 1.00 95.88 90 SER A C 1
ATOM 716 O O . SER A 1 90 ? 16.162 0.774 -12.316 1.00 95.88 90 SER A O 1
ATOM 718 N N . ALA A 1 91 ? 18.404 0.716 -12.323 1.00 96.06 91 ALA A N 1
ATOM 719 C CA . ALA A 1 91 ? 18.505 -0.735 -12.507 1.00 96.06 91 ALA A CA 1
ATOM 720 C C . ALA A 1 91 ? 17.996 -1.517 -11.279 1.00 96.06 91 ALA A C 1
ATOM 722 O O . ALA A 1 91 ? 17.503 -2.633 -11.403 1.00 96.06 91 ALA A O 1
ATOM 723 N N . GLU A 1 92 ? 18.046 -0.903 -10.096 1.00 97.56 92 GLU A N 1
ATOM 724 C CA . GLU A 1 92 ? 17.552 -1.471 -8.837 1.00 97.56 92 GLU A CA 1
ATOM 725 C C . GLU A 1 92 ? 16.080 -1.117 -8.560 1.00 97.56 92 GLU A C 1
ATOM 727 O O . GLU A 1 92 ? 15.598 -1.319 -7.447 1.00 97.56 92 GLU A O 1
ATOM 732 N N . ALA A 1 93 ? 15.345 -0.563 -9.533 1.00 97.56 93 ALA A N 1
ATOM 733 C CA . ALA A 1 93 ? 13.979 -0.071 -9.331 1.00 97.56 93 ALA A CA 1
ATOM 734 C C . ALA A 1 93 ? 13.039 -1.111 -8.697 1.00 97.56 93 ALA A C 1
ATOM 736 O O . ALA A 1 93 ? 12.329 -0.784 -7.748 1.00 97.56 93 ALA A O 1
ATOM 737 N N . VAL A 1 94 ? 13.066 -2.364 -9.169 1.00 96.69 94 VAL A N 1
ATOM 738 C CA . VAL A 1 94 ? 12.222 -3.448 -8.630 1.00 96.69 94 VAL A CA 1
ATOM 739 C C . VAL A 1 94 ? 12.534 -3.704 -7.155 1.00 96.69 94 VAL A C 1
ATOM 741 O O . VAL A 1 94 ? 11.625 -3.718 -6.328 1.00 96.69 94 VAL A O 1
ATOM 744 N N . GLU A 1 95 ? 13.812 -3.827 -6.801 1.00 97.06 95 GLU A N 1
ATOM 745 C CA . GLU A 1 95 ? 14.227 -4.061 -5.415 1.00 97.06 95 GLU A CA 1
ATOM 746 C C . GLU A 1 95 ? 13.893 -2.865 -4.512 1.00 97.06 95 GLU A C 1
ATOM 748 O O . GLU A 1 95 ? 13.391 -3.021 -3.399 1.00 97.06 95 GLU A O 1
ATOM 753 N N . ARG A 1 96 ? 14.068 -1.641 -5.021 1.00 97.75 96 ARG A N 1
ATOM 754 C CA . ARG A 1 96 ? 13.685 -0.407 -4.321 1.00 97.75 96 ARG A CA 1
ATOM 755 C C . ARG A 1 96 ? 12.179 -0.353 -4.049 1.00 97.75 96 ARG A C 1
ATOM 757 O O . ARG A 1 96 ? 11.790 0.070 -2.962 1.00 97.75 96 ARG A O 1
ATOM 764 N N . ILE A 1 97 ? 11.343 -0.809 -4.988 1.00 97.88 97 ILE A N 1
ATOM 765 C CA . ILE A 1 97 ? 9.889 -0.933 -4.795 1.00 97.88 97 ILE A CA 1
ATOM 766 C C . ILE A 1 97 ? 9.576 -1.980 -3.720 1.00 97.88 97 ILE A C 1
ATOM 768 O O . ILE A 1 97 ? 8.795 -1.695 -2.811 1.00 97.88 97 ILE A O 1
ATOM 772 N N . ARG A 1 98 ? 10.191 -3.170 -3.786 1.00 97.44 98 ARG A N 1
ATOM 773 C CA . ARG A 1 98 ? 9.975 -4.241 -2.795 1.00 97.44 98 ARG A CA 1
ATOM 774 C C . ARG A 1 98 ? 10.318 -3.778 -1.388 1.00 97.44 98 ARG A C 1
ATOM 776 O O . ARG A 1 98 ? 9.505 -3.946 -0.478 1.00 97.44 98 ARG A O 1
ATOM 783 N N . ARG A 1 99 ? 11.481 -3.148 -1.222 1.00 96.38 99 ARG A N 1
ATOM 784 C CA . ARG A 1 99 ? 11.925 -2.591 0.056 1.00 96.38 99 ARG A CA 1
ATOM 785 C C . ARG A 1 99 ? 10.953 -1.531 0.572 1.00 96.38 99 ARG A C 1
ATOM 787 O O . ARG A 1 99 ? 10.469 -1.666 1.689 1.00 96.38 99 ARG A O 1
ATOM 794 N N . LEU A 1 100 ? 10.592 -0.551 -0.261 1.00 96.38 100 LEU A N 1
ATOM 795 C CA . LEU A 1 100 ? 9.661 0.519 0.115 1.00 96.38 100 LEU A CA 1
ATOM 796 C C . LEU A 1 100 ? 8.308 -0.030 0.594 1.00 96.38 100 LEU A C 1
ATOM 798 O O . LEU A 1 100 ? 7.803 0.389 1.636 1.00 96.38 100 LEU A O 1
ATOM 802 N N . LEU A 1 101 ? 7.715 -0.969 -0.149 1.00 96.19 101 LEU A N 1
ATOM 803 C CA . LEU A 1 101 ? 6.425 -1.557 0.218 1.00 96.19 101 LEU A CA 1
ATOM 804 C C . LEU A 1 101 ? 6.537 -2.423 1.479 1.00 96.19 101 LEU A C 1
ATOM 806 O O . LEU A 1 101 ? 5.668 -2.354 2.343 1.00 96.19 101 LEU A O 1
ATOM 810 N N . THR A 1 102 ? 7.621 -3.180 1.634 1.00 95.81 102 THR A N 1
ATOM 811 C CA . THR A 1 102 ? 7.859 -3.999 2.834 1.00 95.81 102 THR A CA 1
ATOM 812 C C . THR A 1 102 ? 8.035 -3.135 4.084 1.00 95.81 102 THR A C 1
ATOM 814 O O . THR A 1 102 ? 7.404 -3.398 5.106 1.00 95.81 102 THR A O 1
ATOM 817 N N . GLU A 1 103 ? 8.831 -2.067 4.001 1.00 94.00 103 GLU A N 1
ATOM 818 C CA . GLU A 1 103 ? 9.022 -1.095 5.086 1.00 94.00 103 GLU A CA 1
ATOM 819 C C . GLU A 1 103 ? 7.713 -0.378 5.431 1.00 94.00 103 GLU A C 1
ATOM 821 O O . GLU A 1 103 ? 7.384 -0.208 6.606 1.00 94.00 103 GLU A O 1
ATOM 826 N N . THR A 1 104 ? 6.921 -0.022 4.415 1.00 92.94 104 THR A N 1
ATOM 827 C CA . THR A 1 104 ? 5.597 0.581 4.608 1.00 92.94 104 THR A CA 1
ATOM 828 C C . THR A 1 104 ? 4.662 -0.374 5.351 1.00 92.94 104 THR A C 1
ATOM 830 O O . THR A 1 104 ? 4.040 0.025 6.334 1.00 92.94 104 THR A O 1
ATOM 833 N N . ALA A 1 105 ? 4.592 -1.647 4.946 1.00 93.88 105 ALA A N 1
ATOM 834 C CA . ALA A 1 105 ? 3.796 -2.654 5.647 1.00 93.88 105 ALA A CA 1
ATOM 835 C C . ALA A 1 105 ? 4.269 -2.840 7.100 1.00 93.88 105 ALA A C 1
ATOM 837 O O . ALA A 1 105 ? 3.451 -2.841 8.019 1.00 93.88 105 ALA A O 1
ATOM 838 N N . ALA A 1 106 ? 5.582 -2.917 7.334 1.00 93.06 106 ALA A N 1
ATOM 839 C CA . ALA A 1 106 ? 6.150 -3.032 8.677 1.00 93.06 106 ALA A CA 1
ATOM 840 C C . ALA A 1 106 ? 5.798 -1.824 9.569 1.00 93.06 106 ALA A C 1
ATOM 842 O O . ALA A 1 106 ? 5.412 -1.993 10.728 1.00 93.06 106 ALA A O 1
ATOM 843 N N . ALA A 1 107 ? 5.846 -0.604 9.026 1.00 89.25 107 ALA A N 1
ATOM 844 C CA . ALA A 1 107 ? 5.437 0.606 9.739 1.00 89.25 107 ALA A CA 1
ATOM 845 C C . ALA A 1 107 ? 3.933 0.612 10.081 1.00 89.25 107 ALA A C 1
ATOM 847 O O . ALA A 1 107 ? 3.531 1.080 11.152 1.00 89.25 107 ALA A O 1
ATOM 848 N N . MET A 1 108 ? 3.089 0.046 9.212 1.00 85.81 108 MET A N 1
ATOM 849 C CA . MET A 1 108 ? 1.666 -0.148 9.508 1.00 85.81 108 MET A CA 1
ATOM 850 C C . MET A 1 108 ? 1.443 -1.184 10.610 1.00 85.81 108 MET A C 1
ATOM 852 O O . MET A 1 108 ? 0.609 -0.964 11.487 1.00 85.81 108 MET A O 1
ATOM 856 N N . VAL A 1 109 ? 2.212 -2.278 10.616 1.00 87.88 109 VAL A N 1
ATOM 857 C CA . VAL A 1 109 ? 2.177 -3.288 11.687 1.00 87.88 109 VAL A CA 1
ATOM 858 C C . VAL A 1 109 ? 2.590 -2.693 13.030 1.00 87.88 109 VAL A C 1
ATOM 860 O O . VAL A 1 109 ? 1.994 -3.037 14.048 1.00 87.88 109 VAL A O 1
ATOM 863 N N . ALA A 1 110 ? 3.526 -1.740 13.061 1.00 84.25 110 ALA A N 1
ATOM 864 C CA . ALA A 1 110 ? 3.857 -1.014 14.291 1.00 84.25 110 ALA A CA 1
ATOM 865 C C . ALA A 1 110 ? 2.645 -0.252 14.872 1.00 84.25 110 ALA A C 1
ATOM 867 O O . ALA A 1 110 ? 2.547 -0.060 16.084 1.00 84.25 110 ALA A O 1
ATOM 868 N N . ASN A 1 111 ? 1.678 0.109 14.022 1.00 77.56 111 ASN A N 1
ATOM 869 C CA . ASN A 1 111 ? 0.373 0.661 14.388 1.00 77.56 111 ASN A CA 1
ATOM 870 C C . ASN A 1 111 ? -0.745 -0.381 14.204 1.00 77.56 111 ASN A C 1
ATOM 872 O O . ASN A 1 111 ? -1.833 -0.061 13.715 1.00 77.56 111 ASN A O 1
ATOM 876 N N . GLU A 1 112 ? -0.467 -1.625 14.617 1.00 78.94 112 GLU A N 1
ATOM 877 C CA . GLU A 1 112 ? -1.210 -2.852 14.298 1.00 78.94 112 GLU A CA 1
ATOM 878 C C . GLU A 1 112 ? -2.715 -2.654 14.272 1.00 78.94 112 GLU A C 1
ATOM 880 O O . GLU A 1 112 ? -3.408 -3.061 13.345 1.00 78.94 112 GLU A O 1
ATOM 885 N N . ARG A 1 113 ? -3.248 -2.034 15.317 1.00 68.06 113 ARG A N 1
ATOM 886 C CA . ARG A 1 113 ? -4.684 -2.023 15.489 1.00 68.06 113 ARG A CA 1
ATOM 887 C C . ARG A 1 113 ? -5.400 -0.948 14.675 1.00 68.06 113 ARG A C 1
ATOM 889 O O . ARG A 1 113 ? -6.528 -1.189 14.259 1.00 68.06 113 ARG A O 1
ATOM 896 N N . LEU A 1 114 ? -4.741 0.178 14.390 1.00 70.62 114 LEU A N 1
ATOM 897 C CA . LEU A 1 114 ? -5.238 1.127 13.396 1.00 70.62 114 LEU A CA 1
ATOM 898 C C . LEU A 1 114 ? -5.201 0.479 12.008 1.00 70.62 114 LEU A C 1
ATOM 900 O O . LEU A 1 114 ? -6.184 0.556 11.279 1.00 70.62 114 LEU A O 1
ATOM 904 N N . ALA A 1 115 ? -4.109 -0.217 11.677 1.00 77.44 115 ALA A N 1
ATOM 905 C CA . ALA A 1 115 ? -3.986 -0.931 10.412 1.00 77.44 115 ALA A CA 1
ATOM 906 C C . ALA A 1 115 ? -5.076 -2.002 10.256 1.00 77.44 115 ALA A C 1
ATOM 908 O O . ALA A 1 115 ? -5.778 -2.003 9.251 1.00 77.44 115 ALA A O 1
ATOM 909 N N . ARG A 1 116 ? -5.296 -2.858 11.262 1.00 79.38 116 ARG A N 1
ATOM 910 C CA . ARG A 1 116 ? -6.371 -3.861 11.217 1.00 79.38 116 ARG A CA 1
ATOM 911 C C . ARG A 1 116 ? -7.753 -3.236 11.112 1.00 79.38 116 ARG A C 1
ATOM 913 O O . ARG A 1 116 ? -8.575 -3.718 10.340 1.00 79.38 116 ARG A O 1
ATOM 920 N N . PHE A 1 117 ? -8.010 -2.167 11.866 1.00 70.38 117 PHE A N 1
ATOM 921 C CA . PHE A 1 117 ? -9.276 -1.445 11.772 1.00 70.38 117 PHE A CA 1
ATOM 922 C C . PHE A 1 117 ? -9.525 -0.967 10.346 1.00 70.38 117 PHE A C 1
ATOM 924 O O . PHE A 1 117 ? -10.586 -1.248 9.810 1.00 70.38 117 PHE A O 1
ATOM 931 N N . ILE A 1 118 ? -8.540 -0.308 9.731 1.00 73.44 118 ILE A N 1
ATOM 932 C CA . ILE A 1 118 ? -8.620 0.162 8.350 1.00 73.44 118 ILE A CA 1
ATOM 933 C C . ILE A 1 118 ? -8.828 -1.026 7.405 1.00 73.44 118 ILE A C 1
ATOM 935 O O . ILE A 1 118 ? -9.882 -1.113 6.790 1.00 73.44 118 ILE A O 1
ATOM 939 N N . TYR A 1 119 ? -7.899 -1.978 7.334 1.00 78.00 119 TYR A N 1
ATOM 940 C CA . TYR A 1 119 ? -7.899 -3.021 6.298 1.00 78.00 119 TYR A CA 1
ATOM 941 C C . TYR A 1 119 ? -9.005 -4.072 6.411 1.00 78.00 119 TYR A C 1
ATOM 943 O O . TYR A 1 119 ? -9.219 -4.827 5.466 1.00 78.00 119 TYR A O 1
ATOM 951 N N . THR A 1 120 ? -9.738 -4.114 7.524 1.00 74.81 120 THR A N 1
ATOM 952 C CA . THR A 1 120 ? -10.942 -4.947 7.627 1.00 74.81 120 THR A CA 1
ATOM 953 C C . THR A 1 120 ? -12.196 -4.242 7.115 1.00 74.81 120 THR A C 1
ATOM 955 O O . THR A 1 120 ? -13.177 -4.926 6.849 1.00 74.81 120 THR A O 1
ATOM 958 N N . LEU A 1 121 ? -12.181 -2.915 6.896 1.00 65.81 121 LEU A N 1
ATOM 959 C CA . LEU A 1 121 ? -13.340 -2.176 6.378 1.00 65.81 121 LEU A CA 1
ATOM 960 C C . LEU A 1 121 ? -13.862 -2.765 5.055 1.00 65.81 121 LEU A C 1
ATOM 962 O O . LEU A 1 121 ? -13.056 -3.169 4.207 1.00 65.81 121 LEU A O 1
ATOM 966 N N . PRO A 1 122 ? -15.189 -2.767 4.800 1.00 64.25 122 PRO A N 1
ATOM 967 C CA . PRO A 1 122 ? -15.784 -3.293 3.581 1.00 64.25 122 PRO A CA 1
ATOM 968 C C . PRO A 1 122 ? -15.843 -2.160 2.537 1.00 64.25 122 PRO A C 1
ATOM 970 O O . PRO A 1 122 ? -16.775 -2.061 1.746 1.00 64.25 122 PRO A O 1
ATOM 973 N N . ILE A 1 123 ? -14.885 -1.233 2.617 1.00 63.00 123 ILE A N 1
ATOM 974 C CA . ILE A 1 123 ? -14.743 -0.055 1.773 1.00 63.00 123 ILE A CA 1
ATOM 975 C C . ILE A 1 123 ? -13.443 -0.258 1.006 1.00 63.00 123 ILE A C 1
ATOM 977 O O . ILE A 1 123 ? -12.433 -0.681 1.572 1.00 63.00 123 ILE A O 1
ATOM 981 N N . ARG A 1 124 ? -13.459 0.055 -0.290 1.00 62.25 124 ARG A N 1
ATOM 982 C CA . ARG A 1 124 ? -12.219 0.134 -1.063 1.00 62.25 124 ARG A CA 1
ATOM 983 C C . ARG A 1 124 ? -11.395 1.280 -0.496 1.00 62.25 124 ARG A C 1
ATOM 985 O O . ARG A 1 124 ? -11.844 2.416 -0.545 1.00 62.25 124 ARG A O 1
ATOM 992 N N . HIS A 1 125 ? -10.192 1.015 -0.005 1.00 62.31 125 HIS A N 1
ATOM 993 C CA . HIS A 1 125 ? -9.354 2.062 0.585 1.00 62.31 125 HIS A CA 1
ATOM 994 C C . HIS A 1 125 ? -9.047 3.212 -0.374 1.00 62.31 125 HIS A C 1
ATOM 996 O O . HIS A 1 125 ? -9.003 4.364 0.040 1.00 62.31 125 HIS A O 1
ATOM 1002 N N . ALA A 1 126 ? -8.930 2.910 -1.667 1.00 59.06 126 ALA A N 1
ATOM 1003 C CA . ALA A 1 126 ? -8.817 3.923 -2.710 1.00 59.06 126 ALA A CA 1
ATOM 1004 C C . ALA A 1 126 ? -10.045 4.852 -2.803 1.00 59.06 126 ALA A C 1
ATOM 1006 O O . ALA A 1 126 ? -9.897 5.986 -3.226 1.00 59.06 126 ALA A O 1
ATOM 1007 N N . ALA A 1 127 ? -11.235 4.400 -2.393 1.00 56.56 127 ALA A N 1
ATOM 1008 C CA . ALA A 1 127 ? -12.455 5.211 -2.357 1.00 56.56 127 ALA A CA 1
ATOM 1009 C C . ALA A 1 127 ? -12.548 6.116 -1.113 1.00 56.56 127 ALA A C 1
ATOM 1011 O O . ALA A 1 127 ? -13.456 6.932 -1.028 1.00 56.56 127 ALA A O 1
ATOM 1012 N N . LEU A 1 128 ? -11.633 5.967 -0.146 1.00 57.56 128 LEU A N 1
ATOM 1013 C CA . LEU A 1 128 ? -11.470 6.912 0.968 1.00 57.56 128 LEU A CA 1
ATOM 1014 C C . LEU A 1 128 ? -10.597 8.115 0.587 1.00 57.56 128 LEU A C 1
ATOM 1016 O O . LEU A 1 128 ? -10.378 8.999 1.409 1.00 57.56 128 LEU A O 1
ATOM 1020 N N . LEU A 1 129 ? -10.044 8.112 -0.622 1.00 60.06 129 LEU A N 1
ATOM 1021 C CA . LEU A 1 129 ? -9.305 9.225 -1.192 1.00 60.06 129 LEU A CA 1
ATOM 1022 C C . LEU A 1 129 ? -10.190 9.901 -2.243 1.00 60.06 129 LEU A C 1
ATOM 1024 O O . LEU A 1 129 ? -11.069 9.250 -2.812 1.00 60.06 129 LEU A O 1
ATOM 1028 N N . ASP A 1 130 ? -9.949 11.188 -2.508 1.00 57.31 130 ASP A N 1
ATOM 1029 C CA . ASP A 1 130 ? -10.620 11.892 -3.605 1.00 57.31 130 ASP A CA 1
ATOM 1030 C C . ASP A 1 130 ? -10.438 11.114 -4.917 1.00 57.31 130 ASP A C 1
ATOM 1032 O O . ASP A 1 130 ? -9.419 10.448 -5.120 1.00 57.31 130 ASP A O 1
ATOM 1036 N N . GLU A 1 131 ? -11.412 11.186 -5.821 1.00 50.91 131 GLU A N 1
ATOM 1037 C CA . GLU A 1 131 ? -11.391 10.421 -7.069 1.00 50.91 131 GLU A CA 1
ATOM 1038 C C . GLU A 1 131 ? -10.074 10.638 -7.844 1.00 50.91 131 GLU A C 1
ATOM 1040 O O . GLU A 1 131 ? -9.663 11.764 -8.118 1.00 50.91 131 GLU A O 1
ATOM 1045 N N . GLY A 1 132 ? -9.366 9.543 -8.150 1.00 52.16 132 GLY A N 1
ATOM 1046 C CA . GLY A 1 132 ? -8.050 9.575 -8.807 1.00 52.16 132 GLY A CA 1
ATOM 1047 C C . GLY A 1 132 ? -6.846 9.781 -7.875 1.00 52.16 132 GLY A C 1
ATOM 1048 O O . GLY A 1 132 ? -5.708 9.606 -8.313 1.00 52.16 132 GLY A O 1
ATOM 1049 N N . THR A 1 133 ? -7.065 10.068 -6.593 1.00 61.78 133 THR A N 1
ATOM 1050 C CA . THR A 1 133 ? -6.002 10.238 -5.596 1.00 61.78 133 THR A CA 1
ATOM 1051 C C . THR A 1 133 ? -5.479 8.881 -5.132 1.00 61.78 133 THR A C 1
ATOM 1053 O O . THR A 1 133 ? -6.235 7.962 -4.813 1.00 61.78 133 THR A O 1
ATOM 1056 N N . ARG A 1 134 ? -4.153 8.736 -5.096 1.00 67.81 134 ARG A N 1
ATOM 1057 C CA . ARG A 1 134 ? -3.469 7.526 -4.623 1.00 67.81 134 ARG A CA 1
ATOM 1058 C C . ARG A 1 134 ? -2.836 7.785 -3.260 1.00 67.81 134 ARG A C 1
ATOM 1060 O O . ARG A 1 134 ? -2.486 8.924 -2.963 1.00 67.81 134 ARG A O 1
ATOM 1067 N N . PRO A 1 135 ? -2.644 6.748 -2.424 1.00 77.31 135 PRO A N 1
ATOM 1068 C CA . PRO A 1 135 ? -1.830 6.908 -1.233 1.00 77.31 135 PRO A CA 1
ATOM 1069 C C . PRO A 1 135 ? -0.432 7.416 -1.602 1.00 77.31 135 PRO A C 1
ATOM 1071 O O . PRO A 1 135 ? 0.136 6.910 -2.576 1.00 77.31 135 PRO A O 1
ATOM 1074 N N . PRO A 1 136 ? 0.173 8.326 -0.822 1.00 84.31 136 PRO A N 1
ATOM 1075 C CA . PRO A 1 136 ? 1.392 8.998 -1.264 1.00 84.31 136 PRO A CA 1
ATOM 1076 C C . PRO A 1 136 ? 2.593 8.068 -1.486 1.00 84.31 136 PRO A C 1
ATOM 1078 O O . PRO A 1 136 ? 3.451 8.344 -2.322 1.00 84.31 136 PRO A O 1
ATOM 1081 N N . VAL A 1 137 ? 2.647 6.920 -0.799 1.00 90.12 137 VAL A N 1
ATOM 1082 C CA . VAL A 1 137 ? 3.655 5.877 -1.066 1.00 90.12 137 VAL A CA 1
ATOM 1083 C C . VAL A 1 137 ? 3.604 5.379 -2.515 1.00 90.12 137 VAL A C 1
ATOM 1085 O O . VAL A 1 137 ? 4.647 5.126 -3.112 1.00 90.12 137 VAL A O 1
ATOM 1088 N N . PHE A 1 138 ? 2.420 5.296 -3.126 1.00 91.56 138 PHE A N 1
ATOM 1089 C CA . PHE A 1 138 ? 2.279 4.806 -4.496 1.00 91.56 138 PHE A CA 1
ATOM 1090 C C . PHE A 1 138 ? 2.656 5.845 -5.550 1.00 91.56 138 PHE A C 1
ATOM 1092 O O . PHE A 1 138 ? 3.009 5.454 -6.656 1.00 91.56 138 PHE A O 1
ATOM 1099 N N . GLU A 1 139 ? 2.698 7.134 -5.210 1.00 91.25 139 GLU A N 1
ATOM 1100 C CA . GLU A 1 139 ? 3.340 8.138 -6.069 1.00 91.25 139 GLU A CA 1
ATOM 1101 C C . GLU A 1 139 ? 4.855 7.901 -6.148 1.00 91.25 139 GLU A C 1
ATOM 1103 O O . GLU A 1 139 ? 5.471 8.068 -7.198 1.00 91.25 139 GLU A O 1
AT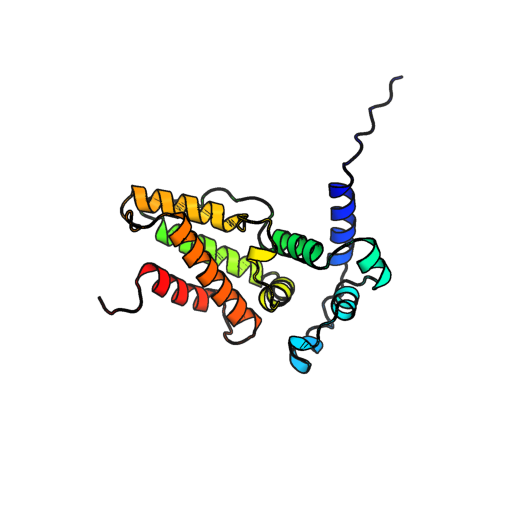OM 1108 N N . VAL A 1 140 ? 5.477 7.488 -5.035 1.00 94.75 140 VAL A N 1
ATOM 1109 C CA . VAL A 1 140 ? 6.898 7.105 -5.015 1.00 94.75 140 VAL A CA 1
ATOM 1110 C C . VAL A 1 140 ? 7.115 5.833 -5.835 1.00 94.75 140 VAL A C 1
ATOM 1112 O O . VAL A 1 140 ? 8.068 5.765 -6.609 1.00 94.75 140 VAL A O 1
ATOM 1115 N N . VAL A 1 141 ? 6.221 4.847 -5.700 1.00 96.56 141 VAL A N 1
ATOM 1116 C CA . VAL A 1 141 ? 6.257 3.609 -6.494 1.00 96.56 141 VAL A CA 1
ATOM 1117 C C . VAL A 1 141 ? 6.131 3.907 -7.985 1.00 96.56 141 VAL A C 1
ATOM 1119 O O . VAL A 1 141 ? 6.917 3.368 -8.753 1.00 96.56 141 VAL A O 1
ATOM 1122 N N . GLU A 1 142 ? 5.219 4.786 -8.404 1.00 95.50 142 GLU A N 1
ATOM 1123 C CA . GLU A 1 142 ? 5.039 5.135 -9.821 1.00 95.50 142 GLU A CA 1
ATOM 1124 C C . GLU A 1 142 ? 6.310 5.736 -10.424 1.00 95.50 142 GLU A C 1
ATOM 1126 O O . GLU A 1 142 ? 6.777 5.274 -11.463 1.00 95.50 142 GLU A O 1
ATOM 1131 N N . ARG A 1 143 ? 6.966 6.657 -9.708 1.00 96.06 143 ARG A N 1
ATOM 1132 C CA . ARG A 1 143 ? 8.265 7.202 -10.132 1.00 96.06 143 ARG A CA 1
ATOM 1133 C C . ARG A 1 143 ? 9.364 6.137 -10.209 1.00 96.06 143 ARG A C 1
ATOM 1135 O O . ARG A 1 143 ? 10.229 6.204 -11.078 1.00 96.06 143 ARG A O 1
ATOM 1142 N N . LEU A 1 144 ? 9.367 5.151 -9.308 1.00 97.88 144 LEU A N 1
ATOM 1143 C CA . LEU A 1 144 ? 10.311 4.026 -9.380 1.00 97.88 144 LEU A CA 1
ATOM 1144 C C . LEU A 1 144 ? 10.012 3.113 -10.574 1.00 97.88 144 LEU A C 1
ATOM 1146 O O . LEU A 1 144 ? 10.942 2.645 -11.226 1.00 97.88 144 LEU A O 1
ATOM 1150 N N . VAL A 1 145 ? 8.735 2.887 -10.886 1.00 97.75 145 VAL A N 1
ATOM 1151 C CA . VAL A 1 145 ? 8.303 2.138 -12.072 1.00 97.75 145 VAL A CA 1
ATOM 1152 C C . VAL A 1 145 ? 8.771 2.846 -13.345 1.00 97.75 145 VAL A C 1
ATOM 1154 O O . VAL A 1 145 ? 9.337 2.194 -14.218 1.00 97.75 145 VAL A O 1
ATOM 1157 N N . GLU A 1 146 ? 8.620 4.169 -13.431 1.00 97.12 146 GLU A N 1
ATOM 1158 C CA . GLU A 1 146 ? 9.123 4.982 -14.549 1.00 97.12 146 GLU A CA 1
ATOM 1159 C C . GLU A 1 146 ? 10.648 4.873 -14.704 1.00 97.12 146 GLU A C 1
ATOM 1161 O O . GLU A 1 146 ? 11.145 4.643 -15.807 1.00 97.12 146 GLU A O 1
ATOM 1166 N N . GLN A 1 147 ? 11.402 4.964 -13.600 1.00 97.38 147 GLN A N 1
ATOM 1167 C CA . GLN A 1 147 ? 12.858 4.764 -13.612 1.00 97.38 147 GLN A CA 1
ATOM 1168 C C . GLN A 1 147 ? 13.241 3.361 -14.091 1.00 97.38 147 GLN A C 1
ATOM 1170 O O . GLN A 1 147 ? 14.162 3.210 -14.894 1.00 97.38 147 GLN A O 1
ATOM 1175 N N . GLY A 1 148 ? 12.528 2.338 -13.619 1.00 97.31 148 GLY A N 1
ATOM 1176 C CA . GLY A 1 148 ? 12.755 0.956 -14.020 1.00 97.31 148 GLY A CA 1
ATOM 1177 C C . GLY A 1 148 ? 12.447 0.708 -15.496 1.00 97.31 148 GLY A C 1
ATOM 1178 O O . GLY A 1 148 ? 13.184 -0.023 -16.155 1.00 97.31 148 GLY A O 1
ATOM 1179 N N . ALA A 1 149 ? 11.405 1.350 -16.033 1.00 97.12 149 ALA A N 1
ATOM 1180 C CA . ALA A 1 149 ? 11.057 1.271 -17.448 1.00 97.12 149 ALA A CA 1
ATOM 1181 C C . ALA A 1 149 ? 12.137 1.927 -18.319 1.00 97.12 149 ALA A C 1
ATOM 1183 O O . ALA A 1 149 ? 12.591 1.326 -19.291 1.00 97.12 149 ALA A O 1
ATOM 1184 N N . ALA A 1 150 ? 12.628 3.107 -17.922 1.00 95.56 150 ALA A N 1
ATOM 1185 C CA . ALA A 1 150 ? 13.735 3.782 -18.603 1.00 95.56 150 ALA A CA 1
ATOM 1186 C C . ALA A 1 150 ? 15.046 2.970 -18.572 1.00 95.56 150 ALA A C 1
ATOM 1188 O O . ALA A 1 150 ? 15.846 3.053 -19.499 1.00 95.56 150 ALA A O 1
ATOM 1189 N N . ALA A 1 151 ? 15.259 2.169 -17.524 1.00 96.44 151 ALA A N 1
ATOM 1190 C CA . ALA A 1 151 ? 16.409 1.273 -17.391 1.00 96.44 151 ALA A CA 1
ATOM 1191 C C . ALA A 1 151 ? 16.197 -0.126 -18.005 1.00 96.44 151 ALA A C 1
ATOM 1193 O O . ALA A 1 151 ? 17.103 -0.954 -17.941 1.00 96.44 151 ALA A O 1
ATOM 1194 N N . GLY A 1 152 ? 15.020 -0.418 -18.569 1.00 96.06 152 GLY A N 1
ATOM 1195 C CA . GLY A 1 152 ? 14.700 -1.718 -19.167 1.00 96.06 152 GLY A CA 1
ATOM 1196 C C . GLY A 1 152 ? 14.515 -2.871 -18.171 1.00 96.06 152 GLY A C 1
ATOM 1197 O O . GLY A 1 152 ? 14.433 -4.023 -18.589 1.00 96.06 152 GLY A O 1
ATOM 1198 N N . VAL A 1 153 ? 14.435 -2.589 -16.865 1.00 96.31 153 VAL A N 1
ATOM 1199 C CA . VAL A 1 153 ? 14.198 -3.599 -15.811 1.00 96.31 153 VAL A CA 1
ATOM 1200 C C . VAL A 1 153 ? 12.715 -3.770 -15.471 1.00 96.31 153 VAL A C 1
ATOM 1202 O O . VAL A 1 153 ? 12.334 -4.728 -14.801 1.00 96.31 153 VAL A O 1
ATOM 1205 N N . VAL A 1 154 ? 11.866 -2.858 -15.950 1.00 96.00 154 VAL A N 1
ATOM 1206 C CA . VAL A 1 154 ? 10.401 -2.949 -15.909 1.00 96.00 154 VAL A CA 1
ATOM 1207 C C . VAL A 1 154 ? 9.869 -2.889 -17.340 1.00 96.00 154 VAL A C 1
ATOM 1209 O O . VAL A 1 154 ? 10.412 -2.169 -18.173 1.00 96.00 154 VAL A O 1
ATOM 1212 N N . ARG A 1 155 ? 8.807 -3.652 -17.623 1.00 93.50 155 ARG A N 1
ATOM 1213 C CA . ARG A 1 155 ? 8.166 -3.737 -18.942 1.00 93.50 155 ARG A CA 1
ATOM 1214 C C . ARG A 1 155 ? 7.751 -2.350 -19.474 1.00 93.50 155 ARG A C 1
ATOM 1216 O O . ARG A 1 155 ? 6.837 -1.760 -18.897 1.00 93.50 155 ARG A O 1
ATOM 1223 N N . PRO A 1 156 ? 8.373 -1.838 -20.556 1.00 92.56 156 PRO A N 1
ATOM 1224 C CA . PRO A 1 156 ? 8.072 -0.506 -21.087 1.00 92.56 156 PRO A CA 1
ATOM 1225 C C . PRO A 1 156 ? 6.787 -0.470 -21.931 1.00 92.56 156 PRO A C 1
ATOM 1227 O O . PRO A 1 156 ? 6.270 0.603 -22.222 1.00 92.56 156 PRO A O 1
ATOM 1230 N N . ASP A 1 157 ? 6.261 -1.634 -22.319 1.00 95.50 157 ASP A N 1
ATOM 1231 C CA . ASP A 1 157 ? 5.012 -1.806 -23.072 1.00 95.50 157 ASP A CA 1
ATOM 1232 C C . ASP A 1 157 ? 3.748 -1.607 -22.217 1.00 95.50 157 ASP A C 1
ATOM 1234 O O . ASP A 1 157 ? 2.645 -1.501 -22.752 1.00 95.50 157 ASP A O 1
ATOM 1238 N N . VAL A 1 158 ? 3.888 -1.537 -20.889 1.00 94.94 158 VAL A N 1
ATOM 1239 C CA . VAL A 1 158 ? 2.777 -1.343 -19.953 1.00 94.94 158 VAL A CA 1
ATOM 1240 C C . VAL A 1 158 ? 2.878 0.041 -19.318 1.00 94.94 158 VAL A C 1
ATOM 1242 O O . VAL A 1 158 ? 3.924 0.422 -18.800 1.00 94.94 158 VAL A O 1
ATOM 1245 N N . LEU A 1 159 ? 1.767 0.783 -19.300 1.00 94.12 159 LEU A N 1
ATOM 1246 C CA . LEU A 1 159 ? 1.715 2.105 -18.669 1.00 94.12 159 LEU A CA 1
ATOM 1247 C C . LEU A 1 159 ? 2.143 2.034 -17.183 1.00 94.12 159 LEU A C 1
ATOM 1249 O O . LEU A 1 159 ? 1.582 1.215 -16.443 1.00 94.12 159 LEU A O 1
ATOM 1253 N N . PRO A 1 160 ? 3.040 2.919 -16.700 1.00 94.19 160 PRO A N 1
ATOM 1254 C CA . PRO A 1 160 ? 3.509 2.919 -15.309 1.00 94.19 160 PRO A CA 1
ATOM 1255 C C . PRO A 1 160 ? 2.388 2.941 -14.264 1.00 94.19 160 PRO A C 1
ATOM 1257 O O . PRO A 1 160 ? 2.447 2.228 -13.258 1.00 94.19 160 PRO A O 1
ATOM 1260 N N . GLY A 1 161 ? 1.313 3.684 -14.531 1.00 91.44 161 GLY A N 1
ATOM 1261 C CA . GLY A 1 161 ? 0.149 3.743 -13.649 1.00 91.44 161 GLY A CA 1
ATOM 1262 C C . GLY A 1 161 ? -0.641 2.435 -13.557 1.00 91.44 161 GLY A C 1
ATOM 1263 O O . GLY A 1 161 ? -1.228 2.153 -12.512 1.00 91.44 161 GLY A O 1
ATOM 1264 N N . LEU A 1 162 ? -0.628 1.594 -14.600 1.00 92.56 162 LEU A N 1
ATOM 1265 C CA . LEU A 1 162 ? -1.242 0.261 -14.548 1.00 92.56 162 LEU A CA 1
ATOM 1266 C C . LEU A 1 162 ? -0.419 -0.685 -13.672 1.00 92.56 162 LEU A C 1
ATOM 1268 O O . LEU A 1 162 ? -0.991 -1.385 -12.836 1.00 92.56 162 LEU A O 1
ATOM 1272 N N . ILE A 1 163 ? 0.910 -0.656 -13.808 1.00 94.50 163 ILE A N 1
ATOM 1273 C CA . ILE A 1 163 ? 1.825 -1.434 -12.960 1.00 94.50 163 ILE A CA 1
ATOM 1274 C C . ILE A 1 163 ? 1.673 -0.994 -11.500 1.00 94.50 163 ILE A C 1
ATOM 1276 O O . ILE A 1 163 ? 1.429 -1.818 -10.623 1.00 94.50 163 ILE A O 1
ATOM 1280 N N . THR A 1 164 ? 1.717 0.314 -11.244 1.00 94.38 164 THR A N 1
ATOM 1281 C CA . THR A 1 164 ? 1.523 0.890 -9.905 1.00 94.38 164 THR A CA 1
ATOM 1282 C C . THR A 1 164 ? 0.169 0.501 -9.317 1.00 94.38 164 THR A C 1
ATOM 1284 O O . THR A 1 164 ? 0.084 0.082 -8.165 1.00 94.38 164 THR A O 1
ATOM 1287 N N . GLY A 1 165 ? -0.902 0.582 -10.109 1.00 90.94 165 GLY A N 1
ATOM 1288 C CA . GLY A 1 165 ? -2.234 0.172 -9.680 1.00 90.94 165 GLY A CA 1
ATOM 1289 C C . GLY A 1 165 ? -2.332 -1.323 -9.367 1.00 90.94 165 GLY A C 1
ATOM 1290 O O . GLY A 1 165 ? -3.069 -1.706 -8.456 1.00 90.94 165 GLY A O 1
ATOM 1291 N N . HIS A 1 166 ? -1.623 -2.179 -10.103 1.00 93.19 166 HIS A N 1
ATOM 1292 C CA . HIS A 1 166 ? -1.531 -3.604 -9.789 1.00 93.19 166 HIS A CA 1
ATOM 1293 C C . HIS A 1 166 ? -0.804 -3.820 -8.455 1.00 93.19 166 HIS A C 1
ATOM 1295 O O . HIS A 1 166 ? -1.367 -4.443 -7.560 1.00 93.19 166 HIS A O 1
ATOM 1301 N N . LEU A 1 167 ? 0.368 -3.203 -8.273 1.00 94.81 167 LEU A N 1
ATOM 1302 C CA . LEU A 1 167 ? 1.140 -3.267 -7.027 1.00 94.81 167 LEU A CA 1
ATOM 1303 C C . LEU A 1 167 ? 0.349 -2.754 -5.814 1.00 94.81 167 LEU A C 1
ATOM 1305 O O . LEU A 1 167 ? 0.424 -3.345 -4.739 1.00 94.81 167 LEU A O 1
ATOM 1309 N N . ALA A 1 168 ? -0.458 -1.703 -5.981 1.00 91.50 168 ALA A N 1
ATOM 1310 C CA . ALA A 1 168 ? -1.327 -1.194 -4.923 1.00 91.50 168 ALA A CA 1
ATOM 1311 C C . ALA A 1 168 ? -2.393 -2.211 -4.491 1.00 91.50 168 ALA A C 1
ATOM 1313 O O . ALA A 1 168 ? -2.632 -2.380 -3.297 1.00 91.50 168 ALA A O 1
ATOM 1314 N N . ARG A 1 169 ? -2.995 -2.937 -5.443 1.00 90.38 169 ARG A N 1
ATOM 1315 C CA . ARG A 1 169 ? -3.961 -4.009 -5.146 1.00 90.38 169 ARG A CA 1
ATOM 1316 C C . ARG A 1 169 ? -3.288 -5.205 -4.478 1.00 90.38 169 ARG A C 1
ATOM 1318 O O . ARG A 1 169 ? -3.856 -5.775 -3.553 1.00 90.38 169 ARG A O 1
ATOM 1325 N N . THR A 1 170 ? -2.079 -5.552 -4.911 1.00 94.19 170 THR A N 1
ATOM 1326 C CA . THR A 1 170 ? -1.251 -6.594 -4.292 1.00 94.19 170 THR A CA 1
ATOM 1327 C C . THR A 1 170 ? -0.926 -6.250 -2.836 1.00 94.19 170 THR A C 1
ATOM 1329 O O . THR A 1 170 ? -1.094 -7.082 -1.948 1.00 94.19 170 THR A O 1
ATOM 1332 N N . PHE A 1 171 ? -0.531 -5.001 -2.574 1.00 94.25 171 PHE A N 1
ATOM 1333 C CA . PHE A 1 171 ? -0.279 -4.500 -1.224 1.00 94.25 171 PHE A CA 1
ATOM 1334 C C . PHE A 1 171 ? -1.544 -4.503 -0.355 1.00 94.25 171 PHE A C 1
ATOM 1336 O O . PHE A 1 171 ? -1.509 -4.972 0.781 1.00 94.25 171 PHE A O 1
ATOM 1343 N N . GLU A 1 172 ? -2.673 -4.024 -0.892 1.00 90.12 172 GLU A N 1
ATOM 1344 C CA . GLU A 1 172 ? -3.959 -4.038 -0.187 1.00 90.12 172 GLU A CA 1
ATOM 1345 C C . GLU A 1 172 ? -4.375 -5.466 0.190 1.00 90.12 172 GLU A C 1
ATOM 1347 O O . GLU A 1 172 ? -4.776 -5.699 1.329 1.00 90.12 172 GLU A O 1
ATOM 1352 N N . ALA A 1 173 ? -4.244 -6.424 -0.733 1.00 91.06 173 ALA A N 1
ATOM 1353 C CA . ALA A 1 173 ? -4.549 -7.828 -0.475 1.00 91.06 173 ALA A CA 1
ATOM 1354 C C . ALA A 1 173 ? -3.677 -8.394 0.656 1.00 91.06 173 ALA A C 1
ATOM 1356 O O . ALA A 1 173 ? -4.208 -8.983 1.594 1.00 91.06 173 ALA A O 1
ATOM 1357 N N . ALA A 1 174 ? -2.365 -8.136 0.631 1.00 95.50 174 ALA A N 1
ATOM 1358 C CA . ALA A 1 174 ? -1.458 -8.590 1.683 1.00 95.50 174 ALA A CA 1
ATOM 1359 C C . ALA A 1 174 ? -1.857 -8.048 3.068 1.00 95.50 174 ALA A C 1
ATOM 1361 O O . ALA A 1 174 ? -1.961 -8.802 4.038 1.00 95.50 174 ALA A O 1
ATOM 1362 N N . MET A 1 175 ? -2.116 -6.738 3.150 1.00 92.88 175 MET A N 1
ATOM 1363 C CA . MET A 1 175 ? -2.525 -6.076 4.389 1.00 92.88 175 MET A CA 1
ATOM 1364 C C . MET A 1 175 ? -3.887 -6.571 4.886 1.00 92.88 175 MET A C 1
ATOM 1366 O O . MET A 1 175 ? -4.060 -6.746 6.091 1.00 92.88 175 MET A O 1
ATOM 1370 N N . ARG A 1 176 ? -4.840 -6.826 3.981 1.00 88.94 176 ARG A N 1
ATOM 1371 C CA . ARG A 1 176 ? -6.168 -7.360 4.311 1.00 88.94 176 ARG A CA 1
ATOM 1372 C C . ARG A 1 176 ? -6.091 -8.787 4.841 1.00 88.94 176 ARG A C 1
ATOM 1374 O O . ARG A 1 176 ? -6.655 -9.064 5.894 1.00 88.94 176 ARG A O 1
ATOM 1381 N N . ASP A 1 177 ? -5.358 -9.667 4.165 1.00 90.38 177 ASP A N 1
ATOM 1382 C CA . ASP A 1 177 ? -5.167 -11.056 4.591 1.00 90.38 177 ASP A CA 1
ATOM 1383 C 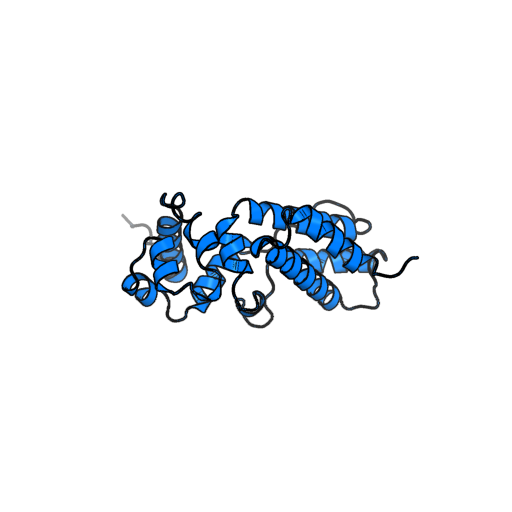C . ASP A 1 177 ? -4.578 -11.123 6.008 1.00 90.38 177 ASP A C 1
ATOM 1385 O O . ASP A 1 177 ? -5.052 -11.879 6.858 1.00 90.38 177 ASP A O 1
ATOM 1389 N 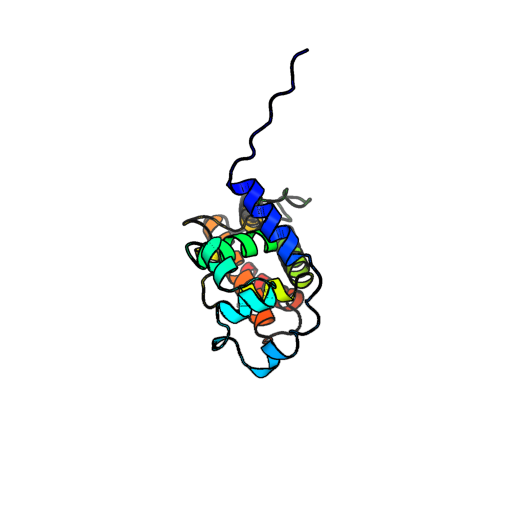N . TRP A 1 178 ? -3.579 -10.285 6.293 1.00 94.12 178 TRP A N 1
ATOM 1390 C CA . TRP A 1 178 ? -2.998 -10.169 7.629 1.00 94.12 178 TRP A CA 1
ATOM 1391 C C . TRP A 1 178 ? -3.973 -9.558 8.647 1.00 94.12 178 TRP A C 1
ATOM 1393 O O . TRP A 1 178 ? -4.081 -10.031 9.781 1.00 94.12 178 TRP A O 1
ATOM 1403 N N . ALA A 1 179 ? -4.710 -8.515 8.261 1.00 83.50 179 ALA A N 1
ATOM 1404 C CA . ALA A 1 179 ? -5.663 -7.848 9.142 1.00 83.50 179 ALA A CA 1
ATOM 1405 C C . ALA A 1 179 ? -6.835 -8.755 9.547 1.00 83.50 179 ALA A C 1
ATOM 1407 O O . ALA A 1 179 ? -7.326 -8.657 10.670 1.00 83.50 179 ALA A O 1
ATOM 1408 N N . GLU A 1 180 ? -7.239 -9.664 8.664 1.00 84.38 180 GLU A N 1
ATOM 1409 C CA . GLU A 1 180 ? -8.266 -10.681 8.906 1.00 84.38 180 GLU A CA 1
ATOM 1410 C C . GLU A 1 180 ? -7.721 -11.930 9.620 1.00 84.38 180 GLU A C 1
ATOM 1412 O O . GLU A 1 180 ? -8.483 -12.839 9.941 1.00 84.38 180 GLU A O 1
ATOM 1417 N N . GLY A 1 181 ? -6.411 -11.990 9.884 1.00 83.94 181 GLY A N 1
ATOM 1418 C CA . GLY A 1 181 ? -5.768 -13.130 10.536 1.00 83.94 181 GLY A CA 1
ATOM 1419 C C . GLY A 1 181 ? -5.631 -14.368 9.645 1.00 83.94 181 GLY A C 1
ATOM 1420 O O . GLY A 1 181 ? -5.372 -15.452 10.163 1.00 83.94 181 GLY A O 1
ATOM 1421 N N . ARG A 1 182 ? -5.780 -14.229 8.319 1.00 88.88 182 ARG A N 1
ATOM 1422 C CA . ARG A 1 182 ? -5.554 -15.320 7.352 1.00 88.88 182 ARG A CA 1
ATOM 1423 C C . ARG A 1 182 ? -4.074 -15.681 7.227 1.00 88.88 182 ARG A C 1
ATOM 1425 O O . ARG A 1 182 ? -3.754 -16.820 6.900 1.00 88.88 182 ARG A O 1
ATOM 1432 N N . VAL A 1 183 ? -3.183 -14.731 7.518 1.00 91.00 183 VAL A N 1
ATOM 1433 C CA . VAL A 1 183 ? -1.729 -14.937 7.587 1.00 91.00 183 VAL A CA 1
ATOM 1434 C C . VAL A 1 183 ? -1.142 -14.289 8.848 1.00 91.00 183 VAL A C 1
ATOM 1436 O O . VAL A 1 183 ? -1.625 -13.235 9.270 1.00 91.00 183 VAL A O 1
ATOM 1439 N N . PRO A 1 184 ? -0.095 -14.876 9.459 1.00 86.00 184 PRO A N 1
ATOM 1440 C CA . PRO A 1 184 ? 0.500 -14.343 10.687 1.00 86.00 184 PRO A CA 1
ATOM 1441 C C . PRO A 1 184 ? 1.455 -13.161 10.442 1.00 86.00 184 PRO A C 1
ATOM 1443 O O . PRO A 1 184 ? 1.509 -12.238 11.252 1.00 86.00 184 PRO A O 1
ATOM 1446 N N . GLU A 1 185 ? 2.179 -13.164 9.319 1.00 93.06 185 GLU A N 1
ATOM 1447 C CA . GLU A 1 185 ? 3.286 -12.246 9.009 1.00 93.06 185 GLU A CA 1
ATOM 1448 C C . GLU A 1 185 ? 3.035 -11.534 7.671 1.00 93.06 185 GLU A C 1
ATOM 1450 O O . GLU A 1 185 ? 3.101 -12.150 6.605 1.00 93.06 185 GLU A O 1
ATOM 1455 N N . VAL A 1 186 ? 2.754 -10.225 7.707 1.00 95.38 186 VAL A N 1
ATOM 1456 C CA . VAL A 1 186 ? 2.412 -9.471 6.487 1.00 95.38 186 VAL A CA 1
ATOM 1457 C C . VAL A 1 186 ? 3.595 -9.279 5.543 1.00 95.38 186 VAL A C 1
ATOM 1459 O O . VAL A 1 186 ? 3.407 -9.293 4.334 1.00 95.38 186 VAL A O 1
ATOM 1462 N N . THR A 1 187 ? 4.811 -9.103 6.061 1.00 95.31 187 THR A N 1
ATOM 1463 C CA . THR A 1 187 ? 6.010 -8.832 5.250 1.00 95.31 187 THR A CA 1
ATOM 1464 C C . THR A 1 187 ? 6.414 -10.059 4.441 1.00 95.31 187 THR A C 1
ATOM 1466 O O . THR A 1 187 ? 6.668 -9.944 3.245 1.00 95.31 187 THR A O 1
ATOM 1469 N N . ALA A 1 188 ? 6.390 -11.242 5.062 1.00 94.50 188 ALA A N 1
ATOM 1470 C CA . ALA A 1 188 ? 6.613 -12.512 4.379 1.00 94.50 188 ALA A CA 1
ATOM 1471 C C . ALA A 1 188 ? 5.545 -12.765 3.300 1.00 94.50 188 ALA A C 1
ATOM 1473 O O . ALA A 1 188 ? 5.882 -13.082 2.159 1.00 94.50 188 ALA A O 1
ATOM 1474 N N . HIS A 1 189 ? 4.265 -12.555 3.633 1.00 97.06 189 HIS A N 1
ATOM 1475 C CA . HIS A 1 189 ? 3.153 -12.720 2.689 1.00 97.06 189 HIS A CA 1
ATOM 1476 C C . HIS A 1 189 ? 3.230 -11.741 1.510 1.00 97.06 189 HIS A C 1
ATOM 1478 O O . HIS A 1 189 ? 3.127 -12.136 0.349 1.00 97.06 189 HIS A O 1
ATOM 1484 N N . LEU A 1 190 ? 3.497 -10.463 1.792 1.00 97.56 190 LEU A N 1
ATOM 1485 C CA . LEU A 1 190 ? 3.698 -9.432 0.778 1.00 97.56 190 LEU A CA 1
ATOM 1486 C C . LEU A 1 190 ? 4.883 -9.768 -0.134 1.00 97.56 190 LEU A C 1
ATOM 1488 O O . LEU A 1 190 ? 4.786 -9.565 -1.339 1.00 97.56 190 LEU A O 1
ATOM 1492 N N . GLY A 1 191 ? 5.971 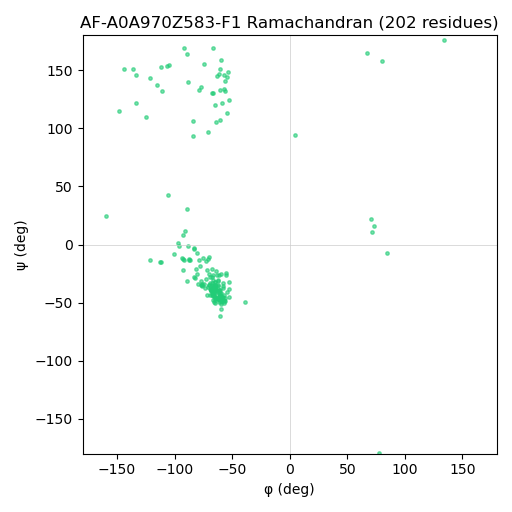-10.318 0.412 1.00 96.31 191 GLY A N 1
ATOM 1493 C CA . GLY A 1 191 ? 7.122 -10.766 -0.369 1.00 96.31 191 GLY A CA 1
ATOM 1494 C C . GLY A 1 191 ? 6.742 -11.778 -1.452 1.00 96.31 191 GLY A C 1
ATOM 1495 O O . GLY A 1 191 ? 7.127 -11.598 -2.604 1.00 96.31 191 GLY A O 1
ATOM 1496 N N . VAL A 1 192 ? 5.931 -12.785 -1.109 1.00 95.75 192 VAL A N 1
ATOM 1497 C CA . VAL A 1 192 ? 5.425 -13.790 -2.064 1.00 95.75 192 VAL A CA 1
ATOM 1498 C C . VAL A 1 192 ? 4.533 -13.147 -3.125 1.00 95.75 192 VAL A C 1
ATOM 1500 O O . VAL A 1 192 ? 4.692 -13.400 -4.318 1.00 95.75 192 VAL A O 1
ATOM 1503 N N . LEU A 1 193 ? 3.605 -12.285 -2.707 1.00 96.94 193 LEU A N 1
ATOM 1504 C CA . LEU A 1 193 ? 2.677 -11.621 -3.621 1.00 96.94 193 LEU A CA 1
ATOM 1505 C C . LEU A 1 193 ? 3.383 -10.648 -4.580 1.00 96.94 193 LEU A C 1
ATOM 1507 O O . LEU A 1 193 ? 2.996 -10.543 -5.743 1.00 96.94 193 LEU A O 1
ATOM 1511 N N . LEU A 1 194 ? 4.432 -9.961 -4.122 1.00 96.38 194 LEU A N 1
ATOM 1512 C CA . LEU A 1 194 ? 5.279 -9.128 -4.976 1.00 96.38 194 LEU A CA 1
ATOM 1513 C C . LEU A 1 194 ? 6.100 -9.973 -5.950 1.00 96.38 194 LEU A C 1
ATOM 1515 O O . LEU A 1 194 ? 6.236 -9.582 -7.106 1.00 96.38 194 LEU A O 1
ATOM 1519 N N . ASP A 1 195 ? 6.598 -11.134 -5.523 1.00 94.44 195 ASP A N 1
ATOM 1520 C CA . ASP A 1 195 ? 7.278 -12.074 -6.417 1.00 94.44 195 ASP A CA 1
ATOM 1521 C C . ASP A 1 195 ? 6.372 -12.485 -7.579 1.00 94.44 195 ASP A C 1
ATOM 1523 O O . ASP A 1 195 ? 6.748 -12.349 -8.742 1.00 94.44 195 ASP A O 1
ATOM 1527 N N . LEU A 1 196 ? 5.130 -12.866 -7.270 1.00 94.50 196 LEU A N 1
ATOM 1528 C CA . LEU A 1 196 ? 4.113 -13.179 -8.273 1.00 94.50 196 LEU A CA 1
ATOM 1529 C C . LEU A 1 196 ? 3.790 -11.975 -9.168 1.00 94.50 196 LEU A C 1
ATOM 1531 O O . LEU A 1 196 ? 3.621 -12.142 -10.375 1.00 94.50 196 LEU A O 1
ATOM 1535 N N . ALA A 1 197 ? 3.725 -10.764 -8.611 1.00 93.69 197 ALA A N 1
ATOM 1536 C CA . ALA A 1 197 ? 3.445 -9.552 -9.379 1.00 93.69 197 ALA A CA 1
ATOM 1537 C C . ALA A 1 197 ? 4.566 -9.203 -10.378 1.00 93.69 197 ALA A C 1
ATOM 1539 O O . ALA A 1 197 ? 4.280 -8.724 -11.475 1.00 93.69 197 ALA A O 1
ATOM 1540 N N . PHE A 1 198 ? 5.834 -9.445 -10.024 1.00 92.62 198 PHE A N 1
ATOM 1541 C CA . PHE A 1 198 ? 6.983 -9.138 -10.886 1.00 92.62 198 PHE A CA 1
ATOM 1542 C C . PHE A 1 198 ? 7.377 -10.283 -11.826 1.00 92.62 198 PHE A C 1
ATOM 1544 O O . PHE A 1 198 ? 7.874 -10.027 -12.925 1.00 92.62 198 PHE A O 1
ATOM 1551 N N . HIS A 1 199 ? 7.171 -11.536 -11.420 1.00 90.19 199 HIS A N 1
ATOM 1552 C CA . HIS A 1 199 ? 7.646 -12.710 -12.157 1.00 90.19 199 HIS A CA 1
ATOM 1553 C C . HIS A 1 199 ? 6.528 -13.552 -12.781 1.00 90.19 199 HIS A C 1
ATOM 1555 O O . HIS A 1 199 ? 6.807 -14.320 -13.702 1.00 90.19 199 HIS A O 1
ATOM 1561 N N . GLY A 1 200 ? 5.274 -13.360 -12.365 1.00 88.75 200 GLY A N 1
ATOM 1562 C CA . GLY A 1 200 ? 4.136 -14.173 -12.788 1.00 88.75 200 GLY A CA 1
ATOM 1563 C C . GLY A 1 200 ? 4.072 -15.526 -12.071 1.00 88.75 200 GLY A C 1
ATOM 1564 O O . GLY A 1 200 ? 4.901 -15.848 -11.227 1.00 88.75 200 GLY A O 1
ATOM 1565 N N . ALA A 1 201 ? 3.059 -16.329 -12.409 1.00 87.56 201 ALA A N 1
ATOM 1566 C CA . ALA A 1 201 ? 2.834 -17.660 -11.825 1.00 87.56 201 ALA A CA 1
ATOM 1567 C C . ALA A 1 201 ? 3.392 -18.814 -12.682 1.00 87.56 201 ALA A C 1
ATOM 1569 O O . ALA A 1 201 ? 3.207 -19.984 -12.355 1.00 87.56 201 ALA A O 1
ATOM 1570 N N . THR A 1 202 ? 4.027 -18.500 -13.812 1.00 87.31 202 THR A N 1
ATOM 1571 C CA . THR A 1 202 ? 4.581 -19.494 -14.736 1.00 87.31 202 THR A CA 1
ATOM 1572 C C . THR A 1 202 ? 6.007 -19.857 -14.345 1.00 87.31 202 THR A C 1
ATOM 1574 O O . THR A 1 202 ? 6.803 -18.975 -14.024 1.00 87.31 202 THR A O 1
ATOM 1577 N N . VAL A 1 203 ? 6.354 -21.139 -14.450 1.00 76.00 203 VAL A N 1
ATOM 1578 C CA . VAL A 1 203 ? 7.753 -21.582 -14.381 1.00 76.00 203 VAL A CA 1
ATOM 1579 C C . VAL A 1 203 ? 8.479 -21.055 -15.625 1.00 76.00 203 VAL A C 1
ATOM 1581 O O . VAL A 1 203 ? 7.943 -21.168 -16.729 1.00 76.00 203 VAL A O 1
ATOM 1584 N N . ARG A 1 204 ? 9.638 -20.417 -15.431 1.00 56.59 204 ARG A N 1
ATOM 1585 C CA . ARG A 1 204 ? 10.509 -19.946 -16.519 1.00 56.59 204 ARG A CA 1
ATOM 1586 C C . ARG A 1 204 ? 11.347 -21.078 -17.092 1.00 56.59 204 ARG A C 1
ATOM 1588 O O . ARG A 1 204 ? 11.759 -21.945 -16.292 1.00 56.59 204 ARG A O 1
#

Sequence (204 aa):
MKEPANSRLTPSAARSRTIQVMITGQRWRTEKRLFVERGYVAVRVEDIARAVGISRATFYKHFAEREEILAELFARLLGRQAGPLPPGTSAEAVERIRRLLTETAAAMVANERLARFIYTLPIRHAALLDEGTRPPVFEVVERLVEQGAAAGVVRPDVLPGLITGHLARTFEAAMRDWAEGRVPEVTAHLGVLLDLAFHGATVR

Foldseek 3Di:
DDDDDDDDDDPVVVLVVVLVVLQVDDDQPPCPPVPVPDDDPPCDPCNVCVNSVHHPVRVVVSDVDPLQVLLVLLCVLLPVAADDQDDDALCCLLVSLLVLLLVSLVSSVVVVPSLLNNLSDPDDSCVSDPVPDDRNPLVSNLVSLVSNLVVVNHPVVDRSVVLSVQLVVLSSVLSNCCSNVVDVDSSVSSNVSSCCSRPNPDDD

Solvent-accessible surface area (backbone atoms only — not comparable to full-atom values): 12032 Å² total; per-residue (Å²): 144,79,83,80,83,80,80,80,74,56,75,66,66,61,55,53,51,57,56,50,56,46,68,69,58,88,70,74,86,73,52,75,61,59,64,77,74,60,54,83,91,69,74,45,73,62,52,54,24,54,71,50,72,43,50,62,69,58,49,61,71,75,40,97,51,81,55,63,57,50,26,54,53,49,34,67,67,58,40,87,56,55,64,79,76,76,86,81,56,40,75,43,19,68,60,51,44,52,51,52,52,40,53,50,51,52,57,30,52,78,41,41,66,63,42,28,58,57,47,61,46,99,58,62,71,64,72,48,36,61,93,92,46,70,63,23,60,53,59,42,41,29,54,34,42,47,36,7,28,78,54,68,69,32,72,71,92,51,59,44,67,58,55,37,52,50,52,52,52,50,49,49,49,27,49,25,39,32,42,72,62,77,38,96,50,48,56,67,50,36,50,55,51,49,48,40,72,77,65,48,94,65,86,129

Nearest PDB structures (foldseek):
  3whc-assembly3_F  TM=6.441E-01  e=1.610E-03  Bacillus subtilis subsp. subtilis str. 168
  5gp9-assembly1_A  TM=6.299E-01  e=2.126E-03  Halalkalibacterium halodurans C-125
  3dew-assembly1_A-2  TM=5.242E-01  e=5.125E-03  Geobacter sulfurreducens
  5gpa-assembly1_B  TM=5.477E-01  e=4.893E-03  Halalkalibacterium halodurans C-125
  5xaz-assembly1_H  TM=5.155E-01  e=2.715E-02  Streptomyces fradiae

Secondary structure (DSSP, 8-state):
--PPP-----HHHHHHHHHHHHHHSS-GGGTHHHHHHH-GGG--HHHHHHHTT--HHHHHHH-SSHHHHHHHHHHHHH-SSPPPPPSS-STTHHHHHHHHHHHHHHHHHHTHHHHHHHHHSSS-GGGGSSTT---HHHHHHHHHHHHHHHTTSS-TTS-HHHHHHHHHHHHHHHHHHHHTTS-S-HHHHHHHHHHHHHH-SS--

Mean predicted aligned error: 12.62 Å

Radius of gyration: 20.04 Å; Cα contacts (8 Å, |Δi|>4): 167; chains: 1; bounding box: 43×72×50 Å

pLDDT: mean 71.76, std 22.82, range [27.42, 97.88]